Protein AF-A2EPZ1-F1 (afdb_monomer)

Structure (mmCIF, N/CA/C/O backbone):
data_AF-A2EPZ1-F1
#
_entry.id   AF-A2EPZ1-F1
#
loop_
_atom_site.group_PDB
_atom_site.id
_atom_site.type_symbol
_atom_site.label_atom_id
_atom_site.label_alt_id
_atom_site.label_comp_id
_atom_site.label_asym_id
_atom_site.label_entity_id
_atom_site.label_seq_id
_atom_site.pdbx_PDB_ins_code
_atom_site.Cartn_x
_atom_site.Cartn_y
_atom_site.Cartn_z
_atom_site.occupancy
_atom_site.B_iso_or_equiv
_atom_site.auth_seq_id
_atom_site.auth_comp_id
_atom_site.auth_asym_id
_atom_site.auth_atom_id
_atom_site.pdbx_PDB_model_num
ATOM 1 N N . MET A 1 1 ? -5.582 8.652 -42.845 1.00 44.72 1 MET A N 1
ATOM 2 C CA . MET A 1 1 ? -4.695 9.777 -43.201 1.00 44.72 1 MET A CA 1
ATOM 3 C C . MET A 1 1 ? -3.342 9.174 -43.521 1.00 44.72 1 MET A C 1
ATOM 5 O O . MET A 1 1 ? -2.798 8.492 -42.664 1.00 44.72 1 MET A O 1
ATOM 9 N N . ALA A 1 2 ? -2.877 9.288 -44.763 1.00 45.97 2 ALA A N 1
ATOM 10 C CA . ALA A 1 2 ? -1.546 8.825 -45.143 1.00 45.97 2 ALA A CA 1
ATOM 11 C C . ALA A 1 2 ? -0.551 9.932 -44.771 1.00 45.97 2 ALA A C 1
ATOM 13 O O . ALA A 1 2 ? -0.704 11.060 -45.228 1.00 45.97 2 ALA A O 1
ATOM 14 N N . VAL A 1 3 ? 0.397 9.630 -43.886 1.00 55.34 3 VAL A N 1
ATOM 15 C CA . VAL A 1 3 ? 1.470 10.554 -43.500 1.00 55.34 3 VAL A CA 1
ATOM 16 C C . VAL A 1 3 ? 2.493 10.538 -44.635 1.00 55.34 3 VAL A C 1
ATOM 18 O O . VAL A 1 3 ? 3.136 9.515 -44.862 1.00 55.34 3 VAL A O 1
ATOM 21 N N . GLU A 1 4 ? 2.610 11.634 -45.389 1.00 54.78 4 GLU A N 1
ATOM 22 C CA . GLU A 1 4 ? 3.688 11.808 -46.368 1.00 54.78 4 GLU A CA 1
ATOM 23 C C . GLU A 1 4 ? 5.030 11.854 -45.629 1.00 54.78 4 GLU A C 1
ATOM 25 O O . GLU A 1 4 ? 5.328 12.788 -44.885 1.00 54.78 4 GLU A O 1
ATOM 30 N N . THR A 1 5 ? 5.855 10.828 -45.825 1.00 56.34 5 THR A N 1
ATOM 31 C CA . THR A 1 5 ? 7.208 10.734 -45.273 1.00 56.34 5 THR A CA 1
ATOM 32 C C . THR A 1 5 ? 8.139 11.710 -45.994 1.00 56.34 5 THR A C 1
ATOM 34 O O . THR A 1 5 ? 8.893 11.327 -46.889 1.00 56.34 5 THR A O 1
ATOM 37 N N . THR A 1 6 ? 8.102 12.990 -45.624 1.00 58.12 6 THR A N 1
ATOM 38 C CA . THR A 1 6 ? 9.198 13.912 -45.944 1.00 58.12 6 THR A CA 1
ATOM 39 C C . THR A 1 6 ? 10.408 13.519 -45.094 1.00 58.12 6 THR A C 1
ATOM 41 O O . THR A 1 6 ? 10.365 13.487 -43.866 1.00 58.12 6 THR A O 1
ATOM 44 N N . ASN A 1 7 ? 11.455 13.092 -45.797 1.00 71.56 7 ASN A N 1
ATOM 45 C CA . ASN A 1 7 ? 12.438 12.108 -45.352 1.00 71.56 7 ASN A CA 1
ATOM 46 C C . ASN A 1 7 ? 13.337 12.633 -44.216 1.00 71.56 7 ASN A C 1
ATOM 48 O O . ASN A 1 7 ? 14.275 13.398 -44.451 1.00 71.56 7 ASN A O 1
ATOM 52 N N . CYS A 1 8 ? 13.060 12.232 -42.976 1.00 83.94 8 CYS A N 1
ATOM 53 C CA . CYS A 1 8 ? 14.030 12.365 -41.895 1.00 83.94 8 CYS A CA 1
ATOM 54 C C . CYS A 1 8 ? 15.253 11.479 -42.190 1.00 83.94 8 CYS A C 1
ATOM 56 O O . CYS A 1 8 ? 15.125 10.401 -42.759 1.00 83.94 8 CYS A O 1
ATOM 58 N N . MET A 1 9 ? 16.453 11.945 -41.829 1.00 89.38 9 MET A N 1
ATOM 59 C CA . MET A 1 9 ? 17.719 11.291 -42.201 1.00 89.38 9 MET A CA 1
ATOM 60 C C . MET A 1 9 ? 17.918 9.909 -41.549 1.00 89.38 9 MET A C 1
ATOM 62 O O . MET A 1 9 ? 18.708 9.109 -42.044 1.00 89.38 9 MET A O 1
ATOM 66 N N . TYR A 1 10 ? 17.221 9.633 -40.444 1.00 86.56 10 TYR A N 1
ATOM 67 C CA . TYR A 1 10 ? 17.454 8.467 -39.592 1.00 86.56 10 TYR A CA 1
ATOM 68 C C . TYR A 1 10 ? 16.319 7.445 -39.682 1.00 86.56 10 TYR A C 1
ATOM 70 O O . TYR A 1 10 ? 15.150 7.793 -39.857 1.00 86.56 10 TYR A O 1
ATOM 78 N N . ASN A 1 11 ? 16.657 6.165 -39.532 1.00 86.75 11 ASN A N 1
ATOM 79 C CA . ASN A 1 11 ? 15.677 5.082 -39.589 1.00 86.75 11 ASN A CA 1
ATOM 80 C C . ASN A 1 11 ? 14.624 5.216 -38.480 1.00 86.75 11 ASN A C 1
ATOM 82 O O . ASN A 1 11 ? 14.917 5.662 -37.374 1.00 86.75 11 ASN A O 1
ATOM 86 N N . ASN A 1 12 ? 13.403 4.766 -38.774 1.00 88.69 12 ASN A N 1
ATOM 87 C CA . ASN A 1 12 ? 12.272 4.762 -37.842 1.00 88.69 12 ASN A CA 1
ATOM 88 C C . ASN A 1 12 ? 11.889 6.149 -37.300 1.00 88.69 12 ASN A C 1
ATOM 90 O O . ASN A 1 12 ? 11.413 6.264 -36.171 1.00 88.69 12 ASN A O 1
ATOM 94 N N . THR A 1 13 ? 12.063 7.193 -38.111 1.00 91.44 13 THR A N 1
ATOM 95 C CA . THR A 1 13 ? 11.627 8.559 -37.800 1.00 91.44 13 THR A CA 1
ATOM 96 C C . THR A 1 13 ? 10.630 9.076 -38.836 1.00 91.44 13 THR A C 1
ATOM 98 O O . THR A 1 13 ? 10.586 8.595 -39.968 1.00 91.44 13 THR A O 1
ATOM 101 N N . TYR A 1 14 ? 9.820 10.060 -38.451 1.00 92.06 14 TYR A N 1
ATOM 102 C CA . TYR A 1 14 ? 8.952 10.827 -39.345 1.00 92.06 14 TYR A CA 1
ATOM 103 C C . TYR A 1 14 ? 8.931 12.304 -38.930 1.00 92.06 14 TYR A C 1
ATOM 105 O O . TYR A 1 14 ? 9.319 12.635 -37.808 1.00 92.06 14 TYR A O 1
ATOM 113 N N . ARG A 1 15 ? 8.511 13.198 -39.834 1.00 92.12 15 ARG A N 1
ATOM 114 C CA . ARG A 1 15 ? 8.316 14.622 -39.520 1.00 92.12 15 ARG A CA 1
ATOM 115 C C . ARG A 1 15 ? 6.951 14.852 -38.880 1.00 92.12 15 ARG A C 1
ATOM 117 O O . ARG A 1 15 ? 5.942 14.449 -39.454 1.00 92.12 15 ARG A O 1
ATOM 124 N N . ASP A 1 16 ? 6.929 15.496 -37.716 1.00 92.81 16 ASP A N 1
ATOM 125 C CA . ASP A 1 16 ? 5.696 15.943 -37.066 1.00 92.81 16 ASP A CA 1
ATOM 126 C C . ASP A 1 16 ? 5.124 17.221 -37.722 1.00 92.81 16 ASP A C 1
ATOM 128 O O . ASP A 1 16 ? 5.709 17.792 -38.647 1.00 92.81 16 ASP A O 1
ATOM 132 N N . GLU A 1 17 ? 3.975 17.693 -37.230 1.00 93.94 17 GLU A N 1
ATOM 133 C CA . GLU A 1 17 ? 3.311 18.921 -37.707 1.00 93.94 17 GLU A CA 1
ATOM 134 C C . GLU A 1 17 ? 4.173 20.186 -37.534 1.00 93.94 17 GLU A C 1
ATOM 136 O O . GLU A 1 17 ? 3.993 21.169 -38.250 1.00 93.94 17 GLU A O 1
ATOM 141 N N . ASN A 1 18 ? 5.144 20.149 -36.617 1.00 94.38 18 ASN A N 1
ATOM 142 C CA . ASN A 1 18 ? 6.084 21.234 -36.346 1.00 94.38 18 ASN A CA 1
ATOM 143 C C . ASN A 1 18 ? 7.374 21.117 -37.165 1.00 94.38 18 ASN A C 1
ATOM 145 O O . ASN A 1 18 ? 8.316 21.879 -36.936 1.00 94.38 18 ASN A O 1
ATOM 149 N N . ASN A 1 19 ? 7.425 20.193 -38.130 1.00 90.25 19 ASN A N 1
ATOM 150 C CA . ASN A 1 19 ? 8.573 19.962 -38.997 1.00 90.25 19 ASN A CA 1
ATOM 151 C C . ASN A 1 19 ? 9.804 19.368 -38.272 1.00 90.25 19 ASN A C 1
ATOM 153 O O . ASN A 1 19 ? 10.913 19.411 -38.816 1.00 90.25 19 ASN A O 1
ATOM 157 N N . ASN A 1 20 ? 9.622 18.803 -37.073 1.00 92.25 20 ASN A N 1
ATOM 158 C CA . ASN A 1 20 ? 10.653 18.116 -36.296 1.00 92.25 20 ASN A CA 1
ATOM 159 C C . ASN A 1 20 ? 10.679 16.624 -36.632 1.00 92.25 20 ASN A C 1
ATOM 161 O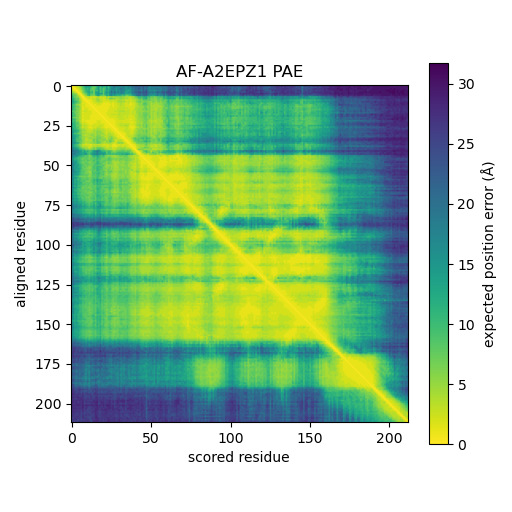 O . ASN A 1 20 ? 9.636 16.000 -36.808 1.00 92.25 20 ASN A O 1
ATOM 165 N N . CYS A 1 21 ? 11.870 16.023 -36.668 1.00 90.81 21 CYS A N 1
ATOM 166 C CA . CYS A 1 21 ? 11.984 14.569 -36.748 1.00 90.81 21 CYS A CA 1
ATOM 167 C C . CYS A 1 21 ? 11.696 13.951 -35.378 1.00 90.81 21 CYS A C 1
ATOM 169 O O . CYS A 1 21 ? 12.335 14.305 -34.388 1.00 90.81 21 CYS A O 1
ATOM 171 N N . VAL A 1 22 ? 10.746 13.023 -35.336 1.00 92.25 22 VAL A N 1
ATOM 172 C CA . VAL A 1 22 ? 10.337 12.272 -34.144 1.00 92.25 22 VAL A CA 1
ATOM 173 C C . VAL A 1 22 ? 10.309 10.776 -34.465 1.00 92.25 22 VAL A C 1
ATOM 175 O O . VAL A 1 22 ? 10.178 10.390 -35.629 1.00 92.25 22 VAL A O 1
ATOM 178 N N . CYS A 1 23 ? 10.479 9.913 -33.462 1.00 90.94 23 CYS A N 1
ATOM 179 C CA . CYS A 1 23 ? 10.427 8.468 -33.684 1.00 90.94 23 CYS A CA 1
ATOM 180 C C . CYS A 1 23 ? 9.024 8.036 -34.131 1.00 90.94 23 CYS A C 1
ATOM 182 O O . CYS A 1 23 ? 8.024 8.571 -33.650 1.00 90.94 23 CYS A O 1
ATOM 184 N N . LEU A 1 24 ? 8.945 7.048 -35.029 1.00 90.19 24 LEU A N 1
ATOM 185 C CA . LEU A 1 24 ? 7.683 6.401 -35.395 1.00 90.19 24 LEU A CA 1
ATOM 186 C C . LEU A 1 24 ? 6.966 5.874 -34.137 1.00 90.19 24 LEU A C 1
ATOM 188 O O . LEU A 1 24 ? 7.634 5.459 -33.186 1.00 90.19 24 LEU A O 1
ATOM 192 N N . PRO A 1 25 ? 5.621 5.831 -34.115 1.00 85.44 25 PRO A N 1
ATOM 193 C CA . PRO A 1 25 ? 4.882 5.272 -32.985 1.00 85.44 25 PRO A CA 1
ATOM 194 C C . PRO A 1 25 ? 5.382 3.867 -32.604 1.00 85.44 25 PRO A C 1
ATOM 196 O O . PRO A 1 25 ? 5.452 2.979 -33.452 1.00 85.44 25 PRO A O 1
ATOM 199 N N . GLY A 1 26 ? 5.739 3.674 -31.329 1.00 78.38 26 GLY A N 1
ATOM 200 C CA . GLY A 1 26 ? 6.310 2.419 -30.811 1.00 78.38 26 GLY A CA 1
ATOM 201 C C . GLY A 1 26 ? 7.843 2.322 -30.853 1.00 78.38 26 GLY A C 1
ATOM 202 O O . GLY A 1 26 ? 8.396 1.317 -30.399 1.00 78.38 26 GLY A O 1
ATOM 203 N N . TYR A 1 27 ? 8.521 3.353 -31.361 1.00 86.81 27 TYR A N 1
ATOM 204 C CA . TYR A 1 27 ? 9.967 3.529 -31.259 1.00 86.81 27 TYR A CA 1
ATOM 205 C C . TYR A 1 27 ? 10.308 4.620 -30.241 1.00 86.81 27 TYR A C 1
ATOM 207 O O . TYR A 1 27 ? 9.566 5.587 -30.070 1.00 86.81 27 TYR A O 1
ATOM 215 N N . PHE A 1 28 ? 11.456 4.468 -29.591 1.00 86.81 28 PHE A N 1
ATOM 216 C CA . PHE A 1 28 ? 11.962 5.372 -28.563 1.00 86.81 28 PHE A CA 1
ATOM 217 C C . PHE A 1 28 ? 13.324 5.913 -28.989 1.00 86.81 28 PHE A C 1
ATOM 219 O O . PHE A 1 28 ? 14.101 5.192 -29.613 1.00 86.81 28 PHE A O 1
ATOM 226 N N . ASN A 1 29 ? 13.611 7.174 -28.672 1.00 87.75 29 ASN A N 1
ATOM 227 C CA . ASN A 1 29 ? 14.934 7.756 -28.862 1.00 87.75 29 ASN A CA 1
ATOM 228 C C . ASN A 1 29 ? 15.787 7.552 -27.606 1.00 87.75 29 ASN A C 1
ATOM 230 O O . ASN A 1 29 ? 15.296 7.636 -26.481 1.00 87.75 29 ASN A O 1
ATOM 234 N N . ASP 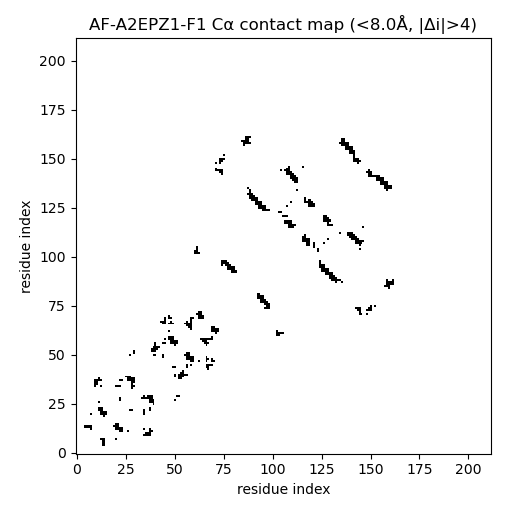A 1 30 ? 17.080 7.320 -27.799 1.00 81.19 30 ASP A N 1
ATOM 235 C CA . ASP A 1 30 ? 18.050 7.328 -26.707 1.00 81.19 30 ASP A CA 1
ATOM 236 C C . ASP A 1 30 ? 18.308 8.790 -26.281 1.00 81.19 30 ASP A C 1
ATOM 238 O O . ASP A 1 30 ? 18.683 9.601 -27.135 1.00 81.19 30 ASP A O 1
ATOM 242 N N . PRO A 1 31 ? 18.117 9.169 -25.001 1.00 79.44 31 PRO A N 1
ATOM 243 C CA . PRO A 1 31 ? 18.377 10.530 -24.533 1.00 79.44 31 PRO A CA 1
ATOM 244 C C . PRO A 1 31 ? 19.806 11.012 -24.809 1.00 79.44 31 PRO A C 1
ATOM 246 O O . PRO A 1 31 ? 20.006 12.206 -25.024 1.00 79.44 31 PRO A O 1
ATOM 249 N N . GLU A 1 32 ? 20.790 10.108 -24.820 1.00 83.38 32 GLU A N 1
ATOM 250 C CA . GLU A 1 32 ? 22.198 10.453 -25.039 1.00 83.38 32 GLU A CA 1
ATOM 251 C C . GLU A 1 32 ? 22.532 10.626 -26.525 1.00 83.38 32 GLU A C 1
ATOM 253 O O . GLU A 1 32 ? 23.358 11.467 -26.884 1.00 83.38 32 GLU A O 1
ATOM 258 N N . LYS A 1 33 ? 21.877 9.860 -27.408 1.00 81.25 33 LYS A N 1
ATOM 259 C CA . LYS A 1 33 ? 22.125 9.901 -28.864 1.00 81.25 33 LYS A CA 1
ATOM 260 C C . LYS A 1 33 ? 21.138 10.783 -29.631 1.00 81.25 33 LYS A C 1
ATOM 262 O O . LYS A 1 33 ? 21.362 11.083 -30.806 1.00 81.25 33 LYS A O 1
ATOM 267 N N . GLY A 1 34 ? 20.054 11.205 -28.986 1.00 83.75 34 GLY A N 1
ATOM 268 C CA . GLY A 1 34 ? 18.992 11.999 -29.588 1.00 83.75 34 GLY A CA 1
ATOM 269 C C . GLY A 1 34 ? 18.180 11.219 -30.629 1.00 83.75 34 GLY A C 1
ATOM 270 O O . GLY A 1 34 ? 18.083 9.996 -30.595 1.00 83.75 34 GLY A O 1
ATOM 271 N N . ILE A 1 35 ? 17.584 11.939 -31.582 1.00 83.75 35 ILE A N 1
ATOM 272 C CA . ILE A 1 35 ? 16.706 11.377 -32.628 1.00 83.75 35 ILE A CA 1
ATOM 273 C C . ILE A 1 35 ? 17.425 10.459 -33.635 1.00 83.75 35 ILE A C 1
ATOM 275 O O . ILE A 1 35 ? 16.796 9.828 -34.481 1.00 83.75 35 ILE A O 1
ATOM 279 N N . ASN A 1 36 ? 18.752 10.384 -33.556 1.00 82.88 36 ASN A N 1
ATOM 280 C CA . ASN A 1 36 ? 19.580 9.684 -34.532 1.00 82.88 36 ASN A CA 1
ATOM 281 C C . ASN A 1 36 ? 19.457 8.152 -34.436 1.00 82.88 36 ASN A C 1
ATOM 283 O O . ASN A 1 36 ? 19.881 7.451 -35.353 1.00 82.88 36 ASN A O 1
ATOM 287 N N . ASP A 1 37 ? 18.892 7.639 -33.339 1.00 82.69 37 ASP A N 1
ATOM 288 C CA . ASP A 1 37 ? 18.812 6.208 -33.032 1.00 82.69 37 ASP A CA 1
ATOM 289 C C . ASP A 1 37 ? 17.446 5.866 -32.406 1.00 82.69 37 ASP A C 1
ATOM 291 O O . ASP A 1 37 ? 17.312 5.710 -31.192 1.00 82.69 37 ASP A O 1
ATOM 295 N N . CYS A 1 38 ? 16.399 5.812 -33.239 1.00 87.62 38 CYS A N 1
ATOM 296 C CA . CYS A 1 38 ? 15.068 5.362 -32.825 1.00 87.62 38 CYS A CA 1
ATOM 297 C C . CYS A 1 38 ? 15.003 3.831 -32.813 1.00 87.62 38 CYS A C 1
ATOM 299 O O . CYS A 1 38 ? 15.087 3.176 -33.859 1.00 87.62 38 CYS A O 1
ATOM 301 N N . TYR A 1 39 ? 14.795 3.256 -31.632 1.00 86.88 39 TYR A N 1
ATOM 302 C CA . TYR A 1 39 ? 14.838 1.816 -31.406 1.00 86.88 39 TYR A CA 1
ATOM 303 C C . TYR A 1 39 ? 13.524 1.267 -30.862 1.00 86.88 39 TYR A C 1
ATOM 305 O O . TYR A 1 39 ? 12.676 1.983 -30.337 1.00 86.88 39 TYR A O 1
ATOM 313 N N . THR A 1 40 ? 13.372 -0.049 -30.970 1.00 85.88 40 THR A N 1
ATOM 314 C CA . THR A 1 40 ? 12.280 -0.796 -30.353 1.00 85.88 40 THR A CA 1
ATOM 315 C C . THR A 1 40 ? 12.832 -2.074 -29.725 1.00 85.88 40 THR A C 1
ATOM 317 O O . THR A 1 40 ? 13.896 -2.566 -30.116 1.00 85.88 40 THR A O 1
ATOM 320 N N . CYS A 1 41 ? 12.131 -2.622 -28.738 1.00 82.50 41 CYS A N 1
ATOM 321 C CA . CYS A 1 41 ? 12.490 -3.908 -28.154 1.00 82.50 41 CYS A CA 1
ATOM 322 C C . CYS A 1 41 ? 11.869 -5.018 -29.001 1.00 82.50 41 CYS A C 1
ATOM 324 O O . CYS A 1 41 ? 10.671 -5.281 -28.929 1.00 82.50 41 CYS A O 1
ATOM 326 N N . LYS A 1 42 ? 12.710 -5.636 -29.837 1.00 68.62 42 LYS A N 1
ATOM 327 C CA . LYS A 1 42 ? 12.323 -6.564 -30.910 1.00 68.62 42 LYS A CA 1
ATOM 328 C C . LYS A 1 42 ? 11.486 -7.762 -30.437 1.00 68.62 42 LYS A C 1
ATOM 330 O O . LYS A 1 42 ? 10.592 -8.181 -31.162 1.00 68.62 42 LYS A O 1
ATOM 335 N N . ASP A 1 43 ? 11.740 -8.252 -29.224 1.00 77.12 43 ASP A N 1
ATOM 336 C CA . ASP A 1 43 ? 11.059 -9.422 -28.648 1.00 77.12 43 ASP A CA 1
ATOM 337 C C . ASP A 1 43 ? 9.849 -9.054 -27.768 1.00 77.12 43 ASP A C 1
ATOM 339 O O . ASP A 1 43 ? 9.216 -9.926 -27.177 1.00 77.12 43 ASP A O 1
ATOM 343 N N . GLY A 1 44 ? 9.507 -7.761 -27.694 1.00 83.44 44 GLY A N 1
ATOM 344 C CA . GLY A 1 44 ? 8.550 -7.231 -26.728 1.00 83.44 44 GLY A CA 1
ATOM 345 C C . GLY A 1 44 ? 9.132 -7.210 -25.311 1.00 83.44 44 GLY A C 1
ATOM 346 O O . GLY A 1 44 ? 9.898 -8.082 -24.909 1.00 83.44 44 GLY A O 1
ATOM 347 N N . CYS A 1 45 ? 8.804 -6.177 -24.542 1.00 91.00 45 CYS A N 1
ATOM 348 C CA . CYS A 1 45 ? 9.038 -6.188 -23.100 1.00 91.00 45 CYS A CA 1
ATOM 349 C C . CYS A 1 45 ? 7.790 -6.709 -22.384 1.00 91.00 45 CYS A C 1
ATOM 351 O O . CYS A 1 45 ? 6.689 -6.676 -22.943 1.00 91.00 45 CYS A O 1
ATOM 353 N N . HIS A 1 46 ? 7.933 -7.121 -21.122 1.00 94.56 46 HIS A N 1
ATOM 354 C CA . HIS A 1 46 ? 6.772 -7.330 -20.260 1.00 94.56 46 HIS A CA 1
ATOM 355 C C . HIS A 1 46 ? 5.871 -6.083 -20.276 1.00 94.56 46 HIS A C 1
ATOM 357 O O . HIS A 1 46 ? 6.366 -4.959 -20.340 1.00 94.56 46 HIS A O 1
ATOM 363 N N . SER A 1 47 ? 4.555 -6.244 -20.119 1.00 92.44 47 SER A N 1
ATOM 364 C CA . SER A 1 47 ? 3.603 -5.113 -20.093 1.00 92.44 47 SER A CA 1
ATOM 365 C C . SER A 1 47 ? 3.862 -4.097 -18.969 1.00 92.44 47 SER A C 1
ATOM 367 O O . SER A 1 47 ? 3.360 -2.979 -19.007 1.00 92.44 47 SER A O 1
ATOM 369 N N . MET A 1 48 ? 4.653 -4.494 -17.969 1.00 92.38 48 MET A N 1
ATOM 370 C CA . MET A 1 48 ? 5.090 -3.668 -16.837 1.00 92.38 48 MET A CA 1
ATOM 371 C C . MET A 1 48 ? 6.591 -3.338 -16.894 1.00 92.38 48 MET A C 1
ATOM 373 O O . MET A 1 48 ? 7.195 -3.015 -15.875 1.00 92.38 48 MET A O 1
ATOM 377 N N . ALA A 1 49 ? 7.218 -3.477 -18.058 1.00 93.75 49 ALA A N 1
ATOM 378 C CA . ALA A 1 49 ? 8.604 -3.110 -18.301 1.00 93.75 49 ALA A CA 1
ATOM 379 C C . ALA A 1 49 ? 8.698 -1.963 -19.309 1.00 93.75 49 ALA A C 1
ATOM 381 O O . ALA A 1 49 ? 7.789 -1.706 -20.094 1.00 93.75 49 ALA A O 1
ATOM 382 N N . LEU A 1 50 ? 9.831 -1.278 -19.265 1.00 90.50 50 LEU A N 1
ATOM 383 C CA . LEU A 1 50 ? 10.215 -0.193 -20.145 1.00 90.50 50 LEU A CA 1
ATOM 384 C C . LEU A 1 50 ? 11.373 -0.669 -21.023 1.00 90.50 50 LEU A C 1
ATOM 386 O O . LEU A 1 50 ? 12.319 -1.289 -20.536 1.00 90.50 50 LEU A O 1
ATOM 390 N N . CYS A 1 51 ? 11.299 -0.364 -22.314 1.00 89.06 51 CYS A N 1
ATOM 391 C CA . CYS A 1 51 ? 12.407 -0.565 -23.238 1.00 89.06 51 CYS A CA 1
ATOM 392 C C . CYS A 1 51 ? 13.379 0.608 -23.077 1.00 89.06 51 CYS A C 1
ATOM 394 O O . CYS A 1 51 ? 13.024 1.733 -23.417 1.00 89.06 51 CYS A O 1
ATOM 396 N N . VAL A 1 52 ? 14.568 0.363 -22.526 1.00 88.75 52 VAL A N 1
ATOM 397 C CA . VAL A 1 52 ? 15.559 1.429 -22.256 1.00 88.75 52 VAL A CA 1
ATOM 398 C C . VAL A 1 52 ? 16.668 1.498 -23.302 1.00 88.75 52 VAL A C 1
ATOM 400 O O . VAL A 1 52 ? 17.400 2.478 -23.361 1.00 88.75 52 VAL A O 1
ATOM 403 N N . HIS A 1 53 ? 16.827 0.437 -24.091 1.00 84.88 53 HIS A N 1
ATOM 404 C CA . HIS A 1 53 ? 17.796 0.326 -25.179 1.00 84.88 53 HIS A CA 1
ATOM 405 C C . HIS A 1 53 ? 17.325 -0.801 -26.117 1.00 84.88 53 HIS A C 1
ATOM 407 O O . HIS A 1 53 ? 16.558 -1.662 -25.669 1.00 84.88 53 HIS A O 1
ATOM 413 N N . PRO A 1 54 ? 17.760 -0.867 -27.392 1.00 84.69 54 PRO A N 1
ATOM 414 C CA . PRO A 1 54 ? 17.389 -1.969 -28.273 1.00 84.69 54 PRO A CA 1
ATOM 415 C C . PRO A 1 54 ? 17.665 -3.335 -27.631 1.00 84.69 54 PRO A C 1
ATOM 417 O O . PRO A 1 54 ? 18.806 -3.665 -27.306 1.00 84.69 54 PRO A O 1
ATOM 420 N N . GLY A 1 55 ? 16.595 -4.109 -27.430 1.00 84.06 55 GLY A N 1
ATOM 421 C CA . GLY A 1 55 ? 16.632 -5.438 -26.812 1.00 84.06 55 GLY A CA 1
ATOM 422 C C . GLY A 1 55 ? 16.791 -5.461 -25.285 1.00 84.06 55 GLY A C 1
ATOM 423 O O . GLY A 1 55 ? 16.818 -6.547 -24.713 1.00 84.06 55 GLY A O 1
ATOM 424 N N . ILE A 1 56 ? 16.874 -4.307 -24.613 1.00 89.56 56 ILE A N 1
ATOM 425 C CA . ILE A 1 56 ? 17.015 -4.218 -23.154 1.00 89.56 56 ILE A CA 1
ATOM 426 C C . ILE A 1 56 ? 15.715 -3.703 -22.543 1.00 89.56 56 ILE A C 1
ATOM 428 O O . ILE A 1 56 ? 15.347 -2.534 -22.685 1.00 89.56 56 ILE A O 1
ATOM 432 N N . CYS A 1 57 ? 15.055 -4.590 -21.807 1.00 92.25 57 CYS A N 1
ATOM 433 C CA . CYS A 1 57 ? 13.876 -4.282 -21.014 1.00 92.25 57 CYS A CA 1
ATOM 434 C C . CYS A 1 57 ? 14.270 -4.144 -19.541 1.00 92.25 57 CYS A C 1
ATOM 436 O O . CYS A 1 57 ? 14.991 -4.982 -19.004 1.00 92.25 57 CYS A O 1
ATOM 438 N N . ILE A 1 58 ? 13.766 -3.114 -18.870 1.00 93.25 58 ILE A N 1
ATOM 439 C CA . ILE A 1 58 ? 13.894 -2.938 -17.421 1.00 93.25 58 ILE A CA 1
ATOM 440 C C . ILE A 1 58 ? 12.491 -2.839 -16.841 1.00 93.25 58 ILE A C 1
ATOM 442 O O . ILE A 1 58 ? 11.640 -2.147 -17.391 1.00 93.25 58 ILE A O 1
ATOM 446 N N . CYS A 1 59 ? 12.220 -3.530 -15.737 1.00 93.38 59 CYS A N 1
ATOM 447 C CA . CYS A 1 59 ? 10.929 -3.405 -15.069 1.00 93.38 59 CYS A CA 1
ATOM 448 C C . CYS A 1 59 ? 10.644 -1.950 -14.686 1.00 93.38 59 CYS A C 1
ATOM 450 O O . CYS A 1 59 ? 11.541 -1.228 -14.249 1.00 93.38 59 CYS A O 1
ATOM 452 N N . ALA A 1 60 ? 9.394 -1.519 -14.851 1.00 91.69 60 ALA A N 1
ATOM 453 C CA . ALA A 1 60 ? 8.999 -0.172 -14.481 1.00 91.69 60 ALA A CA 1
ATOM 454 C C . ALA A 1 60 ? 9.262 0.081 -12.985 1.00 91.69 60 ALA A C 1
ATOM 456 O O . ALA A 1 60 ? 9.431 -0.837 -12.175 1.00 91.69 60 ALA A O 1
ATOM 457 N N . GLN A 1 61 ? 9.340 1.357 -12.624 1.00 89.44 61 GLN A N 1
ATOM 458 C CA . GLN A 1 61 ? 9.707 1.773 -11.278 1.00 89.44 61 GLN A CA 1
ATOM 459 C C . GLN A 1 61 ? 8.789 1.135 -10.222 1.00 89.44 61 GLN A C 1
ATOM 461 O O . GLN A 1 61 ? 7.568 1.186 -10.338 1.00 89.44 61 GLN A O 1
ATOM 466 N N . GLY A 1 62 ? 9.388 0.525 -9.193 1.00 86.75 62 GLY A N 1
ATOM 467 C CA . GLY A 1 62 ? 8.629 -0.190 -8.161 1.00 86.75 62 GLY A CA 1
ATOM 468 C C . GLY A 1 62 ? 8.286 -1.646 -8.505 1.00 86.75 62 GLY A C 1
ATOM 469 O O . GLY A 1 62 ? 7.511 -2.273 -7.790 1.00 86.75 62 GLY A O 1
ATOM 470 N N . LEU A 1 63 ? 8.876 -2.221 -9.552 1.00 91.31 63 LEU A N 1
ATOM 471 C CA . LEU A 1 63 ? 8.781 -3.649 -9.872 1.00 91.31 63 LEU A CA 1
ATOM 472 C C . LEU A 1 63 ? 10.173 -4.293 -9.848 1.00 91.31 63 LEU A C 1
ATOM 474 O O . LEU A 1 63 ? 11.195 -3.610 -9.919 1.00 91.31 63 LEU A O 1
ATOM 478 N N . ILE A 1 64 ? 10.216 -5.618 -9.727 1.00 92.56 64 ILE A N 1
ATOM 479 C CA . ILE A 1 64 ? 11.445 -6.415 -9.808 1.00 92.56 64 ILE A CA 1
ATOM 480 C C . ILE A 1 64 ? 11.320 -7.481 -10.896 1.00 92.56 64 ILE A C 1
ATOM 482 O O . ILE A 1 64 ? 10.212 -7.911 -11.215 1.00 92.56 64 ILE A O 1
ATOM 486 N N . GLY A 1 65 ? 12.460 -7.900 -11.448 1.00 93.81 65 GLY A N 1
ATOM 487 C CA . GLY A 1 65 ? 12.533 -8.926 -12.483 1.00 93.81 65 GLY A CA 1
ATOM 488 C C . GLY A 1 65 ? 13.609 -8.636 -13.529 1.00 93.81 65 GLY A C 1
ATOM 489 O O . GLY A 1 65 ? 14.511 -7.837 -13.284 1.00 93.81 65 GLY A O 1
ATOM 490 N N . ASP A 1 66 ? 13.511 -9.295 -14.681 1.00 93.81 66 ASP A N 1
ATOM 491 C CA . ASP A 1 66 ? 14.478 -9.237 -15.792 1.00 93.81 66 ASP A CA 1
ATOM 492 C C . ASP A 1 66 ? 13.982 -8.396 -16.986 1.00 93.81 66 ASP A C 1
ATOM 494 O O . ASP A 1 66 ? 14.578 -8.415 -18.059 1.00 93.81 66 ASP A O 1
ATOM 498 N N . GLY A 1 67 ? 12.863 -7.679 -16.826 1.00 93.38 67 GLY A N 1
ATOM 499 C CA . GLY A 1 67 ? 12.228 -6.895 -17.891 1.00 93.38 67 GLY A CA 1
ATOM 500 C C . GLY A 1 67 ? 11.354 -7.718 -18.843 1.00 93.38 67 GLY A C 1
ATOM 501 O O . GLY A 1 67 ? 10.476 -7.157 -19.500 1.00 93.38 67 GLY A O 1
ATOM 502 N N . GLN A 1 68 ? 11.531 -9.040 -18.871 1.00 93.50 68 GLN A N 1
ATOM 503 C CA . GLN A 1 68 ? 10.658 -9.987 -19.573 1.00 93.50 68 GLN A CA 1
ATOM 504 C C . GLN A 1 68 ? 9.577 -10.546 -18.647 1.00 93.50 68 GLN A C 1
ATOM 506 O O . GLN A 1 68 ? 8.455 -10.830 -19.062 1.00 93.50 68 GLN A O 1
ATOM 511 N N . LYS A 1 69 ? 9.886 -10.623 -17.356 1.00 94.56 69 LYS A N 1
ATOM 512 C CA . LYS A 1 69 ? 8.959 -10.858 -16.259 1.00 94.56 69 LYS A CA 1
ATOM 513 C C . LYS A 1 69 ? 9.162 -9.752 -15.249 1.00 94.56 69 LYS A C 1
ATOM 515 O O . LYS A 1 69 ? 10.275 -9.542 -14.780 1.00 94.56 69 LYS A O 1
ATOM 520 N N . CYS A 1 70 ? 8.081 -9.068 -14.903 1.00 94.50 70 CYS A N 1
ATOM 521 C CA . CYS A 1 70 ? 8.092 -8.040 -13.876 1.00 94.50 70 CYS A CA 1
ATOM 522 C C . CYS A 1 70 ? 6.963 -8.301 -12.897 1.00 94.50 70 CYS A C 1
ATOM 524 O O . CYS A 1 70 ? 5.862 -8.665 -13.304 1.00 94.50 70 CYS A O 1
ATOM 526 N N . TRP A 1 71 ? 7.231 -8.122 -11.611 1.00 93.75 71 TRP A N 1
ATOM 527 C CA . TRP A 1 71 ? 6.230 -8.288 -10.564 1.00 93.75 71 TRP A CA 1
ATOM 528 C C . TRP A 1 71 ? 6.521 -7.368 -9.385 1.00 93.75 71 TRP A C 1
ATOM 530 O O . TRP A 1 71 ? 7.644 -6.883 -9.203 1.00 93.75 71 TRP A O 1
ATOM 540 N N . PHE A 1 72 ? 5.493 -7.112 -8.580 1.00 91.69 72 PHE A N 1
ATOM 541 C CA . PHE A 1 72 ? 5.651 -6.359 -7.345 1.00 91.69 72 PHE A CA 1
ATOM 542 C C . PHE A 1 72 ? 6.387 -7.231 -6.324 1.00 91.69 72 PHE A C 1
ATOM 544 O O . PHE A 1 72 ? 6.005 -8.386 -6.114 1.00 91.69 72 PHE A O 1
ATOM 551 N N . PRO A 1 73 ? 7.460 -6.737 -5.686 1.00 91.25 73 PRO A N 1
ATOM 552 C CA . PRO A 1 73 ? 8.128 -7.510 -4.653 1.00 91.25 73 PRO A CA 1
ATOM 553 C C . PRO A 1 73 ? 7.207 -7.685 -3.450 1.00 91.25 73 PRO A C 1
ATOM 555 O O . PRO A 1 73 ? 6.405 -6.818 -3.133 1.00 91.25 73 PRO A O 1
ATOM 558 N N . LEU A 1 74 ? 7.365 -8.775 -2.710 1.00 91.38 74 LEU A N 1
ATOM 559 C CA . LEU A 1 74 ? 6.653 -8.915 -1.445 1.00 91.38 74 LEU A CA 1
ATOM 560 C C . LEU A 1 74 ? 7.251 -7.976 -0.383 1.00 91.38 74 LEU A C 1
ATOM 562 O O . LEU A 1 74 ? 8.483 -7.899 -0.268 1.00 91.38 74 LEU A O 1
ATOM 566 N N . PRO A 1 75 ? 6.424 -7.298 0.431 1.00 88.81 75 PRO A N 1
ATOM 567 C CA . PRO A 1 75 ? 6.904 -6.571 1.598 1.00 88.81 75 PRO A CA 1
ATOM 568 C C . PRO A 1 75 ? 7.562 -7.550 2.584 1.00 88.81 75 PRO A C 1
ATOM 570 O O . PRO A 1 75 ? 6.905 -8.460 3.084 1.00 88.81 75 PRO A O 1
ATOM 573 N N . LYS A 1 76 ? 8.868 -7.393 2.845 1.00 84.81 76 LYS A N 1
ATOM 574 C CA . LYS A 1 76 ? 9.638 -8.339 3.682 1.00 84.81 76 LYS A CA 1
ATOM 575 C C . LYS A 1 76 ? 9.757 -7.936 5.148 1.00 84.81 76 LYS A C 1
ATOM 577 O O . LYS A 1 76 ? 9.988 -8.791 5.988 1.00 84.81 76 LYS A O 1
ATOM 582 N N . GLN A 1 77 ? 9.734 -6.639 5.444 1.00 82.25 77 GLN A N 1
ATOM 583 C CA . GLN A 1 77 ? 9.959 -6.122 6.793 1.00 82.25 77 GLN A CA 1
ATOM 584 C C . GLN A 1 77 ? 9.111 -4.877 7.010 1.00 82.25 77 GLN A C 1
ATOM 586 O O . GLN A 1 77 ? 9.210 -3.901 6.263 1.00 82.25 77 GLN A O 1
ATOM 591 N N . TYR A 1 78 ? 8.288 -4.908 8.046 1.00 87.25 78 TYR A N 1
ATOM 592 C CA . TYR A 1 78 ? 7.428 -3.801 8.420 1.00 87.25 78 TYR A CA 1
ATOM 593 C C . TYR A 1 78 ? 7.216 -3.803 9.927 1.00 87.25 78 TYR A C 1
ATOM 595 O O . TYR A 1 78 ? 7.220 -4.843 10.585 1.00 87.25 78 TYR A O 1
ATOM 603 N N . VAL A 1 79 ? 7.068 -2.602 10.464 1.00 86.38 79 VAL A N 1
ATOM 604 C CA . VAL A 1 79 ? 6.800 -2.343 11.869 1.00 86.38 79 VAL A CA 1
ATOM 605 C C . VAL A 1 79 ? 5.493 -1.577 11.931 1.00 86.38 79 VAL A C 1
ATOM 607 O O . VAL A 1 79 ? 5.334 -0.532 11.299 1.00 86.38 79 VAL A O 1
ATOM 610 N N . PHE A 1 80 ? 4.551 -2.119 12.689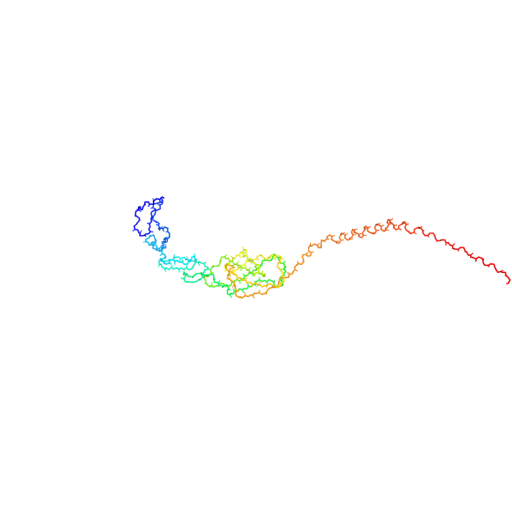 1.00 85.00 80 PHE A N 1
ATOM 611 C CA . PHE A 1 80 ? 3.333 -1.405 13.029 1.00 85.00 80 PHE A CA 1
ATOM 612 C C . PHE A 1 80 ? 3.656 -0.461 14.171 1.00 85.00 80 PHE A C 1
ATOM 614 O O . PHE A 1 80 ? 4.095 -0.906 15.230 1.00 85.00 80 PHE A O 1
ATOM 621 N N . ASP A 1 81 ? 3.476 0.831 13.927 1.00 84.81 81 ASP A N 1
ATOM 622 C CA . ASP A 1 81 ? 3.564 1.844 14.964 1.00 84.81 81 ASP A CA 1
ATOM 623 C C . ASP A 1 81 ? 2.145 2.095 15.455 1.00 84.81 81 ASP A C 1
ATOM 625 O O . ASP A 1 81 ? 1.369 2.847 14.859 1.00 84.81 81 ASP A O 1
ATOM 629 N N . ILE A 1 82 ? 1.776 1.321 16.468 1.00 80.81 82 ILE A N 1
ATOM 630 C CA . ILE A 1 82 ? 0.443 1.311 17.042 1.00 80.81 82 ILE A CA 1
ATOM 631 C C . ILE A 1 82 ? 0.587 1.627 18.524 1.00 80.81 82 ILE A C 1
ATOM 633 O O . ILE A 1 82 ? 1.280 0.882 19.221 1.00 80.81 82 ILE A O 1
ATOM 637 N N . PRO A 1 83 ? -0.062 2.689 19.025 1.00 74.81 83 PRO A N 1
ATOM 638 C CA . PRO A 1 83 ? -0.145 2.901 20.458 1.00 74.81 83 PRO A CA 1
ATOM 639 C C . PRO A 1 83 ? -0.954 1.752 21.073 1.00 74.81 83 PRO A C 1
ATOM 641 O O . PRO A 1 83 ? -2.126 1.561 20.752 1.00 74.81 83 PRO A O 1
ATOM 644 N N . GLU A 1 84 ? -0.312 0.952 21.924 1.00 74.06 84 GLU A N 1
ATOM 645 C CA . GLU A 1 84 ? -0.996 -0.026 22.770 1.00 74.06 84 GLU A CA 1
ATOM 646 C C . GLU A 1 84 ? -1.328 0.630 24.124 1.00 74.06 84 GLU A C 1
ATOM 648 O O . GLU A 1 84 ? -0.429 1.214 24.735 1.00 74.06 84 GLU A O 1
ATOM 653 N N . PRO A 1 85 ? -2.575 0.532 24.630 1.00 65.62 85 PRO A N 1
ATOM 654 C CA . PRO A 1 85 ? -3.751 -0.113 24.034 1.00 65.62 85 PRO A CA 1
ATOM 655 C C . PRO A 1 85 ? -4.432 0.740 22.946 1.00 65.62 85 PRO A C 1
ATOM 657 O O . PRO A 1 85 ? -4.537 1.959 23.061 1.00 65.62 85 PRO A O 1
ATOM 660 N N . LEU A 1 86 ? -4.951 0.075 21.908 1.00 71.69 86 LEU A N 1
ATOM 661 C CA . LEU A 1 86 ? -5.766 0.706 20.870 1.00 71.69 86 LEU A CA 1
ATOM 662 C C . LEU A 1 86 ? -7.159 1.023 21.419 1.00 71.69 86 LEU A C 1
ATOM 664 O O . LEU A 1 86 ? -8.032 0.152 21.457 1.00 71.69 86 LEU A O 1
ATOM 668 N N . GLU A 1 87 ? -7.385 2.283 21.773 1.00 61.81 87 GLU A N 1
ATOM 669 C CA . GLU A 1 87 ? -8.729 2.849 21.722 1.00 61.81 87 GLU A CA 1
ATOM 670 C C . GLU A 1 87 ? -9.245 2.792 20.256 1.00 61.81 87 GLU A C 1
ATOM 672 O O . GLU A 1 87 ? -8.514 2.468 19.320 1.00 61.81 87 GLU A O 1
ATOM 677 N N . THR A 1 88 ? -10.541 2.951 20.021 1.00 63.75 88 THR A N 1
ATOM 678 C CA . THR A 1 88 ? -11.255 2.104 19.044 1.00 63.75 88 THR A CA 1
ATOM 679 C C . THR A 1 88 ? -11.809 2.883 17.872 1.00 63.75 88 THR A C 1
ATOM 681 O O . THR A 1 88 ? -12.614 3.782 18.080 1.00 63.75 88 THR A O 1
ATOM 684 N N . GLY A 1 89 ? -11.398 2.514 16.651 1.00 57.22 89 GLY A N 1
ATOM 685 C CA . GLY A 1 89 ? -11.980 2.981 15.390 1.00 57.22 89 GLY A CA 1
ATOM 686 C C . GLY A 1 89 ? -11.779 4.464 15.028 1.00 57.22 89 GLY A C 1
ATOM 687 O O . GLY A 1 89 ? -11.835 5.348 15.869 1.00 57.22 89 GLY A O 1
ATOM 688 N N . GLY A 1 90 ? -11.534 4.760 13.749 1.00 66.38 90 GLY A N 1
ATOM 689 C CA . GLY A 1 90 ? -11.179 6.117 13.303 1.00 66.38 90 GLY A CA 1
ATOM 690 C C . GLY A 1 90 ? -9.722 6.500 13.587 1.00 66.38 90 GLY A C 1
ATOM 691 O O . GLY A 1 90 ? -9.361 7.672 13.505 1.00 66.38 90 GLY A O 1
ATOM 692 N N . TYR A 1 91 ? -8.879 5.516 13.906 1.00 74.94 91 TYR A N 1
ATOM 693 C CA . TYR A 1 91 ? -7.458 5.724 14.161 1.00 74.94 91 TYR A CA 1
ATOM 694 C C . TYR A 1 91 ? -6.680 5.721 12.856 1.00 74.94 91 TYR A C 1
ATOM 696 O O . TYR A 1 91 ? -6.947 4.937 11.938 1.00 74.94 91 TYR A O 1
ATOM 704 N N . ASN A 1 92 ? -5.655 6.564 12.837 1.00 81.44 92 ASN A N 1
ATOM 705 C CA . ASN A 1 92 ? -4.613 6.510 11.833 1.00 81.44 92 ASN A CA 1
ATOM 706 C C . ASN A 1 92 ? -3.656 5.376 12.204 1.00 81.44 92 ASN A C 1
ATOM 708 O O . ASN A 1 92 ? -2.782 5.534 13.057 1.00 81.44 92 ASN A O 1
ATOM 712 N N . LEU A 1 93 ? -3.829 4.223 11.566 1.00 84.06 93 LEU A N 1
ATOM 713 C CA . LEU A 1 93 ? -2.863 3.138 11.637 1.00 84.06 93 LEU A CA 1
ATOM 714 C C . LEU A 1 93 ? -1.624 3.554 10.842 1.00 84.06 93 LEU A C 1
ATOM 716 O O . LEU A 1 93 ? -1.687 3.730 9.623 1.00 84.06 93 LEU A O 1
ATOM 720 N N . THR A 1 94 ? -0.497 3.695 11.538 1.00 88.31 94 THR A N 1
ATOM 721 C CA . THR A 1 94 ? 0.785 4.023 10.914 1.00 88.31 94 THR A CA 1
ATOM 722 C C . THR A 1 94 ? 1.596 2.747 10.732 1.00 88.31 94 THR A C 1
ATOM 724 O O . THR A 1 94 ? 1.956 2.065 11.692 1.00 88.31 94 THR A O 1
ATOM 727 N N . ILE A 1 95 ? 1.903 2.414 9.481 1.00 86.69 95 ILE A N 1
ATOM 728 C CA . ILE A 1 95 ? 2.752 1.274 9.137 1.00 86.69 95 ILE A CA 1
ATOM 729 C C . ILE A 1 95 ? 4.067 1.815 8.593 1.00 86.69 95 ILE A C 1
ATOM 731 O O . ILE A 1 95 ? 4.106 2.467 7.549 1.00 86.69 95 ILE A O 1
ATOM 735 N N . LYS A 1 96 ? 5.163 1.519 9.290 1.00 87.62 96 LYS A N 1
ATOM 736 C CA . LYS A 1 96 ? 6.519 1.804 8.822 1.00 87.62 96 LYS A CA 1
ATOM 737 C C . LYS A 1 96 ? 7.017 0.591 8.051 1.00 87.62 96 LYS A C 1
ATOM 739 O O . LYS A 1 96 ? 7.199 -0.482 8.623 1.00 87.62 96 LYS A O 1
ATOM 744 N N . VAL A 1 97 ? 7.234 0.742 6.751 1.00 85.38 97 VAL A N 1
ATOM 745 C CA . VAL A 1 97 ? 7.695 -0.339 5.877 1.00 85.38 97 VAL A CA 1
ATOM 746 C C . VAL A 1 97 ? 9.152 -0.102 5.513 1.00 85.38 97 VAL A C 1
ATOM 748 O O . VAL A 1 97 ? 9.559 1.001 5.145 1.00 85.38 97 VAL A O 1
ATOM 751 N N . ARG A 1 98 ? 9.966 -1.154 5.619 1.00 82.06 98 ARG A N 1
ATOM 752 C CA . ARG A 1 98 ? 11.351 -1.116 5.162 1.00 82.06 98 ARG A CA 1
ATOM 753 C C . ARG A 1 98 ? 11.430 -1.712 3.765 1.00 82.06 98 ARG A C 1
ATOM 755 O O . ARG A 1 98 ? 11.278 -2.918 3.579 1.00 82.06 98 ARG A O 1
ATOM 762 N N . HIS A 1 99 ? 11.700 -0.856 2.790 1.00 77.56 99 HIS A N 1
ATOM 763 C CA . HIS A 1 99 ? 11.827 -1.261 1.395 1.00 77.56 99 HIS A CA 1
ATOM 764 C C . HIS A 1 99 ? 13.264 -1.683 1.058 1.00 77.56 99 HIS A C 1
ATOM 766 O O . HIS A 1 99 ? 14.220 -1.212 1.690 1.00 77.56 99 HIS A O 1
ATOM 772 N N . PRO A 1 100 ? 13.449 -2.553 0.050 1.00 74.25 100 PRO A N 1
ATOM 773 C CA . PRO A 1 100 ? 14.751 -2.746 -0.576 1.00 74.25 100 PRO A CA 1
ATOM 774 C C . PRO A 1 100 ? 15.314 -1.408 -1.078 1.00 74.25 100 PRO A C 1
ATOM 776 O O . PRO A 1 100 ? 14.558 -0.523 -1.486 1.00 74.25 100 PRO A O 1
ATOM 779 N N . LYS A 1 101 ? 16.646 -1.257 -1.082 1.00 73.25 101 LYS A N 1
ATOM 780 C CA . LYS A 1 101 ? 17.292 -0.088 -1.704 1.00 73.25 101 LYS A CA 1
ATOM 781 C C . LYS A 1 101 ? 16.824 0.030 -3.164 1.00 73.25 101 LYS A C 1
ATOM 783 O O . LYS A 1 101 ? 16.733 -0.983 -3.851 1.00 73.25 101 LYS A O 1
ATOM 788 N N . ASN A 1 102 ? 16.558 1.257 -3.616 1.00 74.62 102 ASN A N 1
ATOM 789 C CA . ASN A 1 102 ? 16.117 1.600 -4.980 1.00 74.62 102 ASN A CA 1
ATOM 790 C C . ASN A 1 102 ? 14.696 1.152 -5.354 1.00 74.62 102 ASN A C 1
ATOM 792 O O . ASN A 1 102 ? 14.354 1.110 -6.534 1.00 74.62 102 ASN A O 1
ATOM 796 N N . HIS A 1 103 ? 13.854 0.839 -4.371 1.00 79.88 103 HIS A N 1
ATOM 797 C CA . HIS A 1 103 ? 12.457 0.519 -4.616 1.00 79.88 103 HIS A CA 1
ATOM 798 C C . HIS A 1 103 ? 11.557 1.699 -4.242 1.00 79.88 103 HIS A C 1
ATOM 800 O O . HIS A 1 103 ? 11.505 2.089 -3.077 1.00 79.88 103 HIS A O 1
ATOM 806 N N . ILE A 1 104 ? 10.860 2.266 -5.230 1.00 82.12 104 ILE A N 1
ATOM 807 C CA . ILE A 1 104 ? 9.865 3.319 -5.004 1.00 82.12 104 ILE A CA 1
ATOM 808 C C . ILE A 1 104 ? 8.487 2.676 -5.033 1.00 82.12 104 ILE A C 1
ATOM 810 O O . ILE A 1 104 ? 8.098 2.073 -6.029 1.00 82.12 104 ILE A O 1
ATOM 814 N N . VAL A 1 105 ? 7.769 2.806 -3.926 1.00 84.06 105 VAL A N 1
ATOM 815 C CA . VAL A 1 105 ? 6.394 2.337 -3.783 1.00 84.06 105 VAL A CA 1
ATOM 816 C C . VAL A 1 105 ? 5.478 3.547 -3.878 1.00 84.06 105 VAL A C 1
ATOM 818 O O . VAL A 1 105 ? 5.744 4.575 -3.265 1.00 84.06 105 VAL A O 1
ATOM 821 N N . TYR A 1 106 ? 4.405 3.434 -4.653 1.00 85.06 106 TYR A N 1
ATOM 822 C CA . TYR A 1 106 ? 3.423 4.515 -4.792 1.00 85.06 106 TYR A CA 1
ATOM 823 C C . TYR A 1 106 ? 2.197 4.306 -3.915 1.00 85.06 106 TYR A C 1
ATOM 825 O O . TYR A 1 106 ? 1.523 5.265 -3.551 1.00 85.06 106 TYR A O 1
ATOM 833 N N . LYS A 1 107 ? 1.886 3.045 -3.609 1.00 91.62 107 LYS A N 1
ATOM 834 C CA . LYS A 1 107 ? 0.687 2.653 -2.879 1.00 91.62 107 LYS A CA 1
ATOM 835 C C . LYS A 1 107 ? 0.970 1.451 -2.002 1.00 91.62 107 LYS A C 1
ATOM 837 O O . LYS A 1 107 ? 1.707 0.547 -2.396 1.00 91.62 107 LYS A O 1
ATOM 842 N N . LEU A 1 108 ? 0.343 1.438 -0.833 1.00 94.50 108 LEU A N 1
ATOM 843 C CA . LEU A 1 108 ? 0.336 0.291 0.055 1.00 94.50 108 LEU A CA 1
ATOM 844 C C . LEU A 1 108 ? -1.106 -0.098 0.364 1.00 94.50 108 LEU A C 1
ATOM 846 O O . LEU A 1 108 ? -1.974 0.752 0.560 1.00 94.50 108 LEU A O 1
ATOM 850 N N . TYR A 1 109 ? -1.339 -1.397 0.437 1.00 96.44 109 TYR A N 1
ATOM 851 C CA . TYR A 1 109 ? -2.601 -1.983 0.839 1.00 96.44 109 TYR A CA 1
ATOM 852 C C . TYR A 1 109 ? -2.401 -2.765 2.125 1.00 96.44 109 TYR A C 1
ATOM 854 O O . TYR A 1 109 ? -1.372 -3.413 2.315 1.00 96.44 109 TYR A O 1
ATOM 862 N N . CYS A 1 110 ? -3.388 -2.695 3.003 1.00 96.25 110 CYS A N 1
ATOM 863 C CA . CYS A 1 110 ? -3.412 -3.389 4.277 1.00 96.25 110 CYS A CA 1
ATOM 864 C C . CYS A 1 110 ? -4.689 -4.223 4.328 1.00 96.25 110 CYS A C 1
ATOM 866 O O . CYS A 1 110 ? -5.771 -3.680 4.121 1.00 96.25 110 CYS A O 1
ATOM 868 N N . GLN A 1 111 ? -4.579 -5.526 4.566 1.00 97.25 111 GLN A N 1
ATOM 869 C CA . GLN A 1 111 ? -5.736 -6.382 4.790 1.00 97.25 111 GLN A CA 1
ATOM 870 C C . GLN A 1 111 ? -5.881 -6.633 6.284 1.00 97.25 111 GLN A C 1
ATOM 872 O O . GLN A 1 111 ? -4.943 -7.111 6.917 1.00 97.25 111 GLN A O 1
ATOM 877 N N . ILE A 1 112 ? -7.052 -6.319 6.839 1.00 95.62 112 ILE A N 1
ATOM 878 C CA . ILE A 1 112 ? -7.372 -6.476 8.260 1.00 95.62 112 ILE A CA 1
ATOM 879 C C . ILE A 1 112 ? -8.665 -7.275 8.362 1.00 95.62 112 ILE A C 1
ATOM 881 O O . ILE A 1 112 ? -9.707 -6.834 7.888 1.00 95.62 112 ILE A O 1
ATOM 885 N N . GLY A 1 113 ? -8.601 -8.476 8.939 1.00 93.50 113 GLY A N 1
ATOM 886 C CA . GLY A 1 113 ? -9.802 -9.302 9.132 1.00 93.50 113 GLY A CA 1
ATOM 887 C C . GLY A 1 113 ? -10.504 -9.745 7.841 1.00 93.50 113 GLY A C 1
ATOM 888 O O . GLY A 1 113 ? -11.647 -10.183 7.891 1.00 93.50 113 GLY A O 1
ATOM 889 N N . GLY A 1 114 ? -9.833 -9.626 6.689 1.00 95.25 114 GLY A N 1
ATOM 890 C CA . GLY A 1 114 ? -10.383 -9.914 5.360 1.00 95.25 114 GLY A CA 1
ATOM 891 C C . GLY A 1 114 ? -10.748 -8.668 4.546 1.00 95.25 114 GLY A C 1
ATOM 892 O O . GLY A 1 114 ? -10.777 -8.748 3.320 1.00 95.25 114 GLY A O 1
ATOM 893 N N . GLU A 1 115 ? -10.934 -7.514 5.187 1.00 96.56 115 GLU A N 1
ATOM 894 C CA . GLU A 1 115 ? -11.185 -6.240 4.505 1.00 96.56 115 GLU A CA 1
ATOM 895 C C . GLU A 1 115 ? -9.877 -5.609 4.017 1.00 96.56 115 GLU A C 1
ATOM 897 O O . GLU A 1 115 ? -8.862 -5.676 4.709 1.00 96.56 115 GLU A O 1
ATOM 902 N N . ILE A 1 116 ? -9.891 -5.002 2.825 1.00 97.50 116 ILE A N 1
ATOM 903 C CA . ILE A 1 116 ? -8.711 -4.385 2.202 1.00 97.50 116 ILE A CA 1
ATOM 904 C C . ILE A 1 116 ? -8.816 -2.863 2.283 1.00 97.50 116 ILE A C 1
ATOM 906 O O . ILE A 1 116 ? -9.739 -2.262 1.736 1.00 97.50 116 ILE A O 1
ATOM 910 N N . PHE A 1 117 ? -7.803 -2.246 2.881 1.00 95.75 117 PHE A N 1
ATOM 911 C CA . PHE A 1 117 ? -7.644 -0.806 3.018 1.00 95.75 117 PHE A CA 1
ATOM 912 C C . PHE A 1 117 ? -6.519 -0.309 2.115 1.00 95.75 117 PHE A C 1
ATOM 914 O O . PHE A 1 117 ? -5.430 -0.881 2.081 1.00 95.75 117 PHE A O 1
ATOM 921 N N . GLU A 1 118 ? -6.774 0.775 1.389 1.00 96.56 118 GLU A N 1
ATOM 922 C CA . GLU A 1 118 ? -5.751 1.525 0.659 1.00 96.56 118 GLU A CA 1
ATOM 923 C C . GLU A 1 118 ? -5.147 2.590 1.578 1.00 96.56 118 GLU A C 1
ATOM 925 O O . GLU A 1 118 ? -5.857 3.211 2.372 1.00 96.56 118 GLU A O 1
ATOM 930 N N . SER A 1 119 ? -3.829 2.784 1.501 1.00 95.69 119 SER A N 1
ATOM 931 C CA . SER A 1 119 ? -3.147 3.825 2.267 1.00 95.69 119 SER A CA 1
ATOM 932 C C . SER A 1 119 ? -3.696 5.201 1.888 1.00 95.69 119 SER A C 1
ATOM 934 O O . SER A 1 119 ? -3.668 5.566 0.714 1.00 95.69 119 SER A O 1
ATOM 936 N N . HIS A 1 120 ? -4.142 5.978 2.875 1.00 92.12 120 HIS A N 1
ATOM 937 C CA . HIS A 1 120 ? -4.600 7.355 2.686 1.00 92.12 120 HIS A CA 1
ATOM 938 C C . HIS A 1 120 ? -3.455 8.267 2.234 1.00 92.12 120 HIS A C 1
ATOM 940 O O . HIS A 1 120 ? -3.623 9.114 1.360 1.00 92.12 120 HIS A O 1
ATOM 946 N N . SER A 1 121 ? -2.271 8.060 2.809 1.00 86.75 121 SER A N 1
ATOM 947 C CA . SER A 1 121 ? -1.036 8.689 2.361 1.00 86.75 121 SER A CA 1
ATOM 948 C C . SER A 1 121 ? 0.134 7.726 2.506 1.00 86.75 121 SER A C 1
ATOM 950 O O . SER A 1 121 ? 0.141 6.825 3.352 1.00 86.75 121 SER A O 1
ATOM 952 N N . PHE A 1 122 ? 1.122 7.904 1.637 1.00 83.94 122 PHE A N 1
ATOM 953 C CA . PHE A 1 122 ? 2.313 7.077 1.589 1.00 83.94 122 PHE A CA 1
ATOM 954 C C . PHE A 1 122 ? 3.526 7.969 1.329 1.00 83.94 122 PHE A C 1
ATOM 956 O O . PHE A 1 122 ? 3.620 8.622 0.293 1.00 83.94 122 PHE A O 1
ATOM 963 N N . ASN A 1 123 ? 4.443 8.011 2.291 1.00 85.62 123 ASN A N 1
ATOM 964 C CA . ASN A 1 123 ? 5.812 8.461 2.075 1.00 85.62 123 ASN A CA 1
ATOM 965 C C . ASN A 1 123 ? 6.689 7.221 1.840 1.00 85.62 123 ASN A C 1
ATOM 967 O O . ASN A 1 123 ? 6.306 6.121 2.225 1.00 85.62 123 ASN A O 1
ATOM 971 N N . VAL A 1 124 ? 7.885 7.406 1.277 1.00 81.56 124 VAL A N 1
ATOM 972 C CA . VAL A 1 124 ? 8.858 6.376 0.872 1.00 81.56 124 VAL A CA 1
ATOM 973 C C . VAL A 1 124 ? 8.991 5.212 1.861 1.00 81.56 124 VAL A C 1
ATOM 975 O O . VAL A 1 124 ? 9.270 4.104 1.426 1.00 81.56 124 VAL A O 1
ATOM 978 N N . THR A 1 125 ? 8.814 5.434 3.168 1.00 86.06 125 THR A N 1
ATOM 979 C CA . THR A 1 125 ? 8.907 4.395 4.210 1.00 86.06 125 THR A CA 1
ATOM 980 C C . THR A 1 125 ? 7.701 4.307 5.147 1.00 86.06 125 THR A C 1
ATOM 982 O O . THR A 1 125 ? 7.685 3.451 6.033 1.00 86.06 125 THR A O 1
ATOM 985 N N . VAL A 1 126 ? 6.702 5.184 5.016 1.00 90.19 126 VAL A N 1
ATOM 986 C CA . VAL A 1 126 ? 5.606 5.297 5.991 1.00 90.19 126 VAL A CA 1
ATOM 987 C C . VAL A 1 126 ? 4.272 5.377 5.276 1.00 90.19 126 VAL A C 1
ATOM 989 O O . VAL A 1 126 ? 4.039 6.286 4.485 1.00 90.19 126 VAL A O 1
ATOM 992 N N . ALA A 1 127 ? 3.388 4.445 5.603 1.00 92.62 127 ALA A N 1
ATOM 993 C CA . ALA A 1 127 ? 2.024 4.388 5.113 1.00 92.62 127 ALA A CA 1
ATOM 994 C C . ALA A 1 127 ? 1.038 4.709 6.238 1.00 92.62 127 ALA A C 1
ATOM 996 O O . ALA A 1 127 ? 1.178 4.198 7.352 1.00 92.62 127 ALA A O 1
ATOM 997 N N . TYR A 1 128 ? 0.018 5.498 5.921 1.00 92.75 128 TYR A N 1
ATOM 998 C CA . TYR A 1 128 ? -1.069 5.836 6.833 1.00 92.75 128 TYR A CA 1
ATOM 999 C C . TYR A 1 128 ? -2.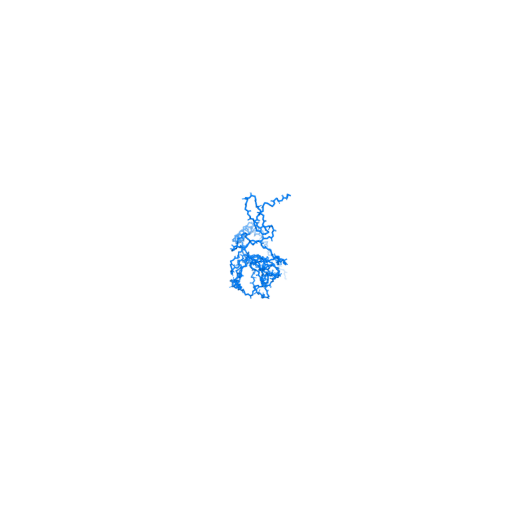372 5.219 6.338 1.00 92.75 128 TYR A C 1
ATOM 1001 O O . TYR A 1 128 ? -2.729 5.372 5.170 1.00 92.75 128 TYR A O 1
ATOM 1009 N N . PHE A 1 129 ? -3.100 4.551 7.227 1.00 93.31 129 PHE A N 1
ATOM 1010 C CA . PHE A 1 129 ? -4.400 3.947 6.941 1.00 93.31 129 PHE A CA 1
ATOM 1011 C C . PHE A 1 129 ? -5.443 4.475 7.917 1.00 93.31 129 PHE A C 1
ATOM 1013 O O . PHE A 1 129 ? -5.159 4.622 9.103 1.00 93.31 129 PHE A O 1
ATOM 1020 N N . ILE A 1 130 ? -6.657 4.715 7.426 1.00 91.19 130 ILE A N 1
ATOM 1021 C CA . ILE A 1 130 ? -7.805 5.083 8.258 1.00 91.19 130 ILE A CA 1
ATOM 1022 C C . ILE A 1 130 ? -8.638 3.821 8.455 1.00 91.19 130 ILE A C 1
ATOM 1024 O O . ILE A 1 130 ? -9.199 3.298 7.492 1.00 91.19 130 ILE A O 1
ATOM 1028 N N . ILE A 1 131 ? -8.687 3.315 9.688 1.00 90.50 131 ILE A N 1
ATOM 1029 C CA . ILE A 1 131 ? -9.381 2.058 10.000 1.00 90.50 131 ILE A CA 1
ATOM 1030 C C . ILE A 1 131 ? -10.793 2.360 10.525 1.00 90.50 131 ILE A C 1
ATOM 1032 O O . ILE A 1 131 ? -10.931 3.150 11.466 1.00 90.50 131 ILE A O 1
ATOM 1036 N N . PRO A 1 132 ? -11.854 1.759 9.953 1.00 89.25 132 PRO A N 1
ATOM 1037 C CA . PRO A 1 132 ? -13.227 2.026 10.365 1.00 89.25 132 PRO A CA 1
ATOM 1038 C C . PRO A 1 132 ? -13.513 1.502 11.778 1.00 89.25 132 PRO A C 1
ATOM 1040 O O . PRO A 1 132 ? -12.914 0.533 12.243 1.00 89.25 132 PRO A O 1
ATOM 1043 N N . MET A 1 133 ? -14.489 2.120 12.452 1.00 86.38 133 MET A N 1
ATOM 1044 C CA . MET A 1 133 ? -14.936 1.716 13.798 1.00 86.38 133 MET A CA 1
ATOM 1045 C C . MET A 1 133 ? -15.637 0.352 13.843 1.00 86.38 133 MET A C 1
ATOM 1047 O O . MET A 1 133 ? -15.857 -0.188 14.923 1.00 86.38 133 MET A O 1
ATOM 1051 N N . SER A 1 134 ? -15.980 -0.223 12.689 1.00 88.56 134 SER A N 1
ATOM 1052 C CA . SER A 1 134 ? -16.563 -1.564 12.589 1.00 88.56 134 SER A CA 1
A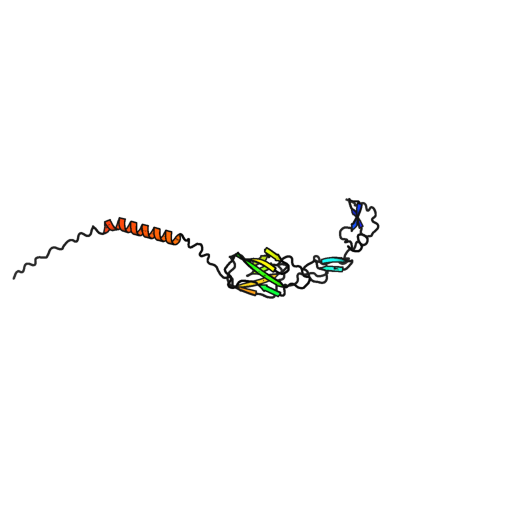TOM 1053 C C . SER A 1 134 ? -15.572 -2.682 12.928 1.00 88.56 134 SER A C 1
ATOM 1055 O O . SER A 1 134 ? -16.008 -3.792 13.224 1.00 88.56 134 SER A O 1
ATOM 1057 N N . ILE A 1 135 ? -14.262 -2.412 12.912 1.00 90.62 135 ILE A N 1
ATOM 1058 C CA . ILE A 1 135 ? -13.226 -3.409 13.194 1.00 90.62 135 ILE A CA 1
ATOM 1059 C C . ILE A 1 135 ? -12.920 -3.452 14.695 1.00 90.62 135 ILE A C 1
ATOM 1061 O O . ILE A 1 135 ? -12.460 -2.476 15.283 1.00 90.62 135 ILE A O 1
ATOM 1065 N N . TYR A 1 136 ? -13.135 -4.616 15.310 1.00 90.88 136 TYR A N 1
ATOM 1066 C CA . TYR A 1 136 ? -12.856 -4.880 16.724 1.00 90.88 136 TYR A CA 1
ATOM 1067 C C . TYR A 1 136 ? -12.360 -6.318 16.944 1.00 90.88 136 TYR A C 1
ATOM 1069 O O . TYR A 1 136 ? -12.513 -7.191 16.089 1.00 90.88 136 TYR A O 1
ATOM 1077 N N . GLY A 1 137 ? -11.773 -6.582 18.109 1.00 91.81 137 GLY A N 1
ATOM 1078 C CA . GLY A 1 137 ? -11.219 -7.877 18.495 1.00 91.81 137 GLY A CA 1
ATOM 1079 C C . GLY A 1 137 ? -9.835 -8.156 17.907 1.00 91.81 137 GLY A C 1
ATOM 1080 O O . GLY A 1 137 ? -9.133 -7.260 17.442 1.00 91.81 137 GLY A O 1
ATOM 1081 N N . TYR A 1 138 ? -9.422 -9.424 17.950 1.00 93.88 138 TYR A N 1
ATOM 1082 C CA . TYR A 1 138 ? -8.161 -9.857 17.355 1.00 93.88 138 TYR A CA 1
ATOM 1083 C C . TYR A 1 138 ? -8.273 -9.942 15.838 1.00 93.88 138 TYR A C 1
ATOM 1085 O O . TYR A 1 138 ? -9.025 -10.767 15.324 1.00 93.88 138 TYR A O 1
ATOM 1093 N N . GLN A 1 139 ? -7.450 -9.166 15.145 1.00 94.56 139 GLN A N 1
ATOM 1094 C CA . GLN A 1 139 ? -7.397 -9.131 13.694 1.00 94.56 139 GLN A CA 1
ATOM 1095 C C . GLN A 1 139 ? -6.022 -9.534 13.190 1.00 94.56 139 GLN A C 1
ATOM 1097 O O . GLN A 1 139 ? -4.996 -9.193 13.783 1.00 94.56 139 GLN A O 1
ATOM 1102 N N . ASN A 1 140 ? -6.023 -10.256 12.077 1.00 95.88 140 ASN A N 1
ATOM 1103 C C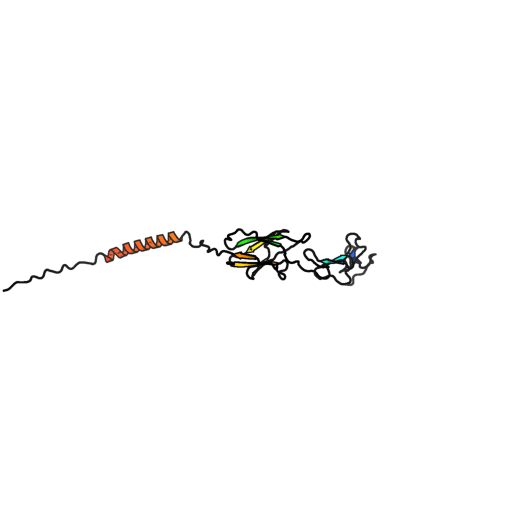A . ASN A 1 140 ? -4.822 -10.561 11.321 1.00 95.88 140 ASN A CA 1
ATOM 1104 C C . ASN A 1 140 ? -4.589 -9.446 10.310 1.00 95.88 140 ASN A C 1
ATOM 1106 O O . ASN A 1 140 ? -5.518 -9.075 9.591 1.00 95.88 140 ASN A O 1
ATOM 1110 N N . ILE A 1 141 ? -3.358 -8.945 10.279 1.00 94.62 141 ILE A N 1
ATOM 1111 C CA . ILE A 1 141 ? -2.922 -7.877 9.395 1.00 94.62 141 ILE A CA 1
ATOM 1112 C C . ILE A 1 141 ? -1.830 -8.382 8.461 1.00 94.62 141 ILE A C 1
ATOM 1114 O O . ILE A 1 141 ? -0.796 -8.889 8.912 1.00 94.62 141 ILE A O 1
ATOM 1118 N N . THR A 1 142 ? -2.059 -8.195 7.166 1.00 96.12 142 THR A N 1
ATOM 1119 C CA . THR A 1 142 ? -1.100 -8.430 6.080 1.00 96.12 142 THR A CA 1
ATOM 1120 C C . THR A 1 142 ? -1.021 -7.191 5.194 1.00 96.12 142 THR A C 1
ATOM 1122 O O . THR A 1 142 ? -1.928 -6.357 5.183 1.00 96.12 142 THR A O 1
ATOM 1125 N N . ILE A 1 143 ? 0.081 -7.034 4.461 1.00 95.81 143 ILE A N 1
ATOM 1126 C CA . ILE A 1 143 ? 0.292 -5.880 3.581 1.00 95.81 143 ILE A CA 1
ATOM 1127 C C . ILE A 1 143 ? 0.620 -6.312 2.154 1.00 95.81 143 ILE A C 1
ATOM 1129 O O . ILE A 1 143 ? 1.181 -7.381 1.931 1.00 95.81 143 ILE A O 1
ATOM 1133 N N . SER A 1 144 ? 0.280 -5.477 1.177 1.00 95.12 144 SER A N 1
ATOM 1134 C CA . SER A 1 144 ? 0.502 -5.735 -0.248 1.00 95.12 144 SER A CA 1
ATOM 1135 C C . SER A 1 144 ? 0.810 -4.435 -0.992 1.00 95.12 144 SER A C 1
ATOM 1137 O O . SER A 1 144 ? 0.328 -3.372 -0.606 1.00 95.12 144 SER A O 1
ATOM 1139 N N . TYR A 1 145 ? 1.589 -4.507 -2.074 1.00 93.44 145 TYR A N 1
ATOM 1140 C CA . TYR A 1 145 ? 1.774 -3.377 -2.996 1.00 93.44 145 TYR A CA 1
ATOM 1141 C C . TYR A 1 145 ? 0.793 -3.401 -4.180 1.00 93.44 145 TYR A C 1
ATOM 1143 O O . TYR A 1 145 ? 0.678 -2.400 -4.881 1.00 93.44 145 TYR A O 1
ATOM 1151 N N . ASP A 1 146 ? 0.070 -4.505 -4.404 1.00 93.69 146 ASP A N 1
ATOM 1152 C CA . ASP A 1 146 ? -0.723 -4.735 -5.624 1.00 93.69 146 ASP A CA 1
ATOM 1153 C C . ASP A 1 146 ? -2.116 -5.355 -5.396 1.00 93.69 146 ASP A C 1
ATOM 1155 O O . ASP A 1 146 ? -2.809 -5.667 -6.361 1.00 93.69 146 ASP A O 1
ATOM 1159 N N . LYS A 1 147 ? -2.544 -5.517 -4.135 1.00 96.00 147 LYS A N 1
ATOM 1160 C CA . LYS A 1 147 ? -3.800 -6.172 -3.701 1.00 96.00 147 LYS A CA 1
ATOM 1161 C C . LYS A 1 147 ? -3.896 -7.673 -4.015 1.00 96.00 147 LYS A C 1
ATOM 1163 O O . LYS A 1 147 ? -4.889 -8.292 -3.638 1.00 96.00 147 LYS A O 1
ATOM 1168 N N . MET A 1 148 ? -2.905 -8.263 -4.680 1.00 94.81 148 MET A N 1
ATOM 1169 C CA . MET A 1 148 ? -2.921 -9.669 -5.097 1.00 94.81 148 MET A CA 1
ATOM 1170 C C . MET A 1 148 ? -1.915 -10.492 -4.297 1.00 94.81 148 MET A C 1
ATOM 1172 O O . MET A 1 148 ? -2.233 -11.577 -3.813 1.00 94.81 148 MET A O 1
ATOM 1176 N N . ASN A 1 149 ? -0.712 -9.951 -4.129 1.00 94.69 149 ASN A N 1
ATOM 1177 C CA . ASN A 1 149 ? 0.410 -10.591 -3.471 1.00 94.69 149 ASN A CA 1
ATOM 1178 C C . ASN A 1 149 ? 0.586 -9.992 -2.073 1.00 94.69 149 ASN A C 1
ATOM 1180 O O . ASN A 1 149 ? 0.962 -8.826 -1.920 1.00 94.69 149 ASN A O 1
ATOM 1184 N N . TRP A 1 150 ? 0.288 -10.793 -1.053 1.00 95.19 150 TRP A N 1
ATOM 1185 C CA . TRP A 1 150 ? 0.310 -10.384 0.351 1.00 95.19 150 TRP A CA 1
ATOM 1186 C C . TRP A 1 150 ? 1.597 -10.823 1.043 1.00 95.19 150 TRP A C 1
ATOM 1188 O O . TRP A 1 150 ? 2.175 -11.860 0.712 1.00 95.19 150 TRP A O 1
ATOM 1198 N N . SER A 1 151 ? 2.043 -10.033 2.018 1.00 94.81 151 SER A N 1
ATOM 1199 C CA . SER A 1 151 ? 3.166 -10.383 2.881 1.00 94.81 151 SER A CA 1
ATOM 1200 C C . SER A 1 151 ? 2.925 -11.747 3.541 1.00 94.81 151 SER A C 1
ATOM 1202 O O . SER A 1 151 ? 1.819 -11.999 4.023 1.00 94.81 151 SER A O 1
ATOM 1204 N N . PRO A 1 152 ? 3.943 -12.626 3.594 1.00 93.19 152 PRO A N 1
ATOM 1205 C CA . PRO A 1 152 ? 3.806 -13.929 4.245 1.00 93.19 152 PRO A CA 1
ATOM 1206 C C . PRO A 1 152 ? 3.670 -13.795 5.766 1.00 93.19 152 PRO A C 1
ATOM 1208 O O . PRO A 1 152 ? 3.066 -14.644 6.418 1.00 93.19 152 PRO A O 1
ATOM 1211 N N . ASP A 1 153 ? 4.223 -12.719 6.325 1.00 92.19 153 ASP A N 1
ATOM 1212 C CA . ASP A 1 153 ? 4.124 -12.424 7.740 1.00 92.19 153 ASP A CA 1
ATOM 1213 C C . ASP A 1 153 ? 2.697 -11.952 8.064 1.00 92.19 153 ASP A C 1
ATOM 1215 O O . ASP A 1 153 ? 2.114 -11.099 7.391 1.00 92.19 153 ASP A O 1
ATOM 1219 N N . VAL A 1 154 ? 2.113 -12.521 9.115 1.00 93.62 154 VAL A N 1
ATOM 1220 C CA . VAL A 1 154 ? 0.787 -12.136 9.607 1.00 93.62 154 VAL A CA 1
ATOM 1221 C C . VAL A 1 154 ? 0.964 -11.542 10.991 1.00 93.62 154 VAL A C 1
ATOM 1223 O O . VAL A 1 154 ? 1.405 -12.224 11.918 1.00 93.62 154 VAL A O 1
ATOM 1226 N N . LYS A 1 155 ? 0.611 -10.265 11.158 1.00 92.94 155 LYS A N 1
ATOM 1227 C CA . LYS A 1 155 ? 0.629 -9.627 12.476 1.00 92.94 155 LYS A CA 1
ATOM 1228 C C . LYS A 1 155 ? -0.758 -9.680 13.086 1.00 92.94 155 LYS A C 1
ATOM 1230 O O . LYS A 1 155 ? -1.721 -9.231 12.477 1.00 92.94 155 LYS A O 1
ATOM 1235 N N . ARG A 1 156 ? -0.856 -10.188 14.311 1.00 93.44 156 ARG A N 1
ATOM 1236 C CA . ARG A 1 156 ? -2.107 -10.189 15.068 1.00 93.44 156 ARG A CA 1
ATOM 1237 C C . ARG A 1 156 ? -2.164 -8.979 15.991 1.00 93.44 156 ARG A C 1
ATOM 1239 O O . ARG A 1 156 ? -1.231 -8.773 16.763 1.00 93.44 156 ARG A O 1
ATOM 1246 N N . ILE A 1 157 ? -3.234 -8.196 15.901 1.00 90.38 157 ILE A N 1
ATOM 1247 C CA . ILE A 1 157 ? -3.424 -6.962 16.676 1.00 90.38 157 ILE A CA 1
ATOM 1248 C C . ILE A 1 157 ? -4.824 -6.979 17.278 1.00 90.38 157 ILE A C 1
ATOM 1250 O O . ILE A 1 157 ? -5.765 -7.459 16.647 1.00 90.38 157 ILE A O 1
ATOM 1254 N N . TYR A 1 158 ? -4.953 -6.514 18.518 1.00 90.44 158 TYR A N 1
ATOM 1255 C CA . TYR A 1 158 ? -6.236 -6.424 19.202 1.00 90.44 158 TYR A CA 1
ATOM 1256 C C . TYR A 1 158 ? -6.786 -5.003 19.108 1.00 90.44 158 TYR A C 1
ATOM 1258 O O . TYR A 1 158 ? -6.184 -4.064 19.622 1.00 90.44 158 TYR A O 1
ATOM 1266 N N . PHE A 1 159 ? -7.941 -4.863 18.470 1.00 88.19 159 PHE A N 1
ATOM 1267 C CA . PHE A 1 159 ? -8.710 -3.628 18.426 1.00 88.19 159 PHE A CA 1
ATOM 1268 C C . PHE A 1 159 ? -9.746 -3.681 19.547 1.00 88.19 159 PHE A C 1
ATOM 1270 O O . PHE A 1 159 ? -10.606 -4.565 19.557 1.00 88.19 159 PHE A O 1
ATOM 1277 N N . GLN A 1 160 ? -9.678 -2.772 20.520 1.00 87.38 160 GLN A N 1
ATOM 1278 C CA . GLN A 1 160 ? -10.697 -2.734 21.565 1.00 87.38 160 GLN A CA 1
ATOM 1279 C C . GLN A 1 160 ? -12.057 -2.365 20.934 1.00 87.38 160 GLN A C 1
ATOM 1281 O O . GLN A 1 160 ? -12.135 -1.868 19.807 1.00 87.38 160 GLN A O 1
ATOM 1286 N N . LYS A 1 161 ? -13.158 -2.610 21.646 1.00 84.38 161 LYS A N 1
ATOM 1287 C CA . LYS A 1 161 ? -14.474 -2.071 21.283 1.00 84.38 161 LYS A CA 1
ATOM 1288 C C . LYS A 1 161 ? -14.758 -0.864 22.169 1.00 84.38 161 LYS A C 1
ATOM 1290 O O . LYS A 1 161 ? -14.904 -1.041 23.378 1.00 84.38 161 LYS A O 1
ATOM 1295 N N . THR A 1 162 ? -14.828 0.340 21.603 1.00 73.50 162 THR A N 1
ATOM 1296 C CA . THR A 1 162 ? -15.242 1.515 22.366 1.00 73.50 162 THR A CA 1
ATOM 1297 C C . THR A 1 162 ? -16.742 1.513 22.301 1.00 73.50 162 THR A C 1
ATOM 1299 O O . THR A 1 162 ? -17.358 1.728 21.260 1.00 73.50 162 THR A O 1
ATOM 1302 N N . TYR A 1 163 ? -17.344 1.240 23.447 1.00 72.06 163 TYR A N 1
ATOM 1303 C CA . TYR A 1 163 ? -18.691 1.703 23.678 1.00 72.06 163 TYR A CA 1
ATOM 1304 C C . TYR A 1 163 ? -18.579 3.216 23.716 1.00 72.06 163 TYR A C 1
ATOM 1306 O O . TYR A 1 163 ? -17.942 3.765 24.615 1.00 72.06 163 TYR A O 1
ATOM 1314 N N . SER A 1 164 ? -19.124 3.892 22.705 1.00 63.09 164 SER A N 1
ATOM 1315 C CA . SER A 1 164 ? -19.321 5.330 22.767 1.00 63.09 164 SER A CA 1
ATOM 1316 C C . SER A 1 164 ? -20.264 5.596 23.942 1.00 63.09 164 SER A C 1
ATOM 1318 O O . SER A 1 164 ? -21.481 5.679 23.785 1.00 63.09 164 SER A O 1
ATOM 1320 N N . HIS A 1 165 ? -19.714 5.712 25.150 1.00 58.12 165 HIS A N 1
ATOM 1321 C CA . HIS A 1 165 ? -20.457 6.134 26.333 1.00 58.12 165 HIS A CA 1
ATOM 1322 C C . HIS A 1 165 ? -20.981 7.573 26.180 1.00 58.12 165 HIS A C 1
ATOM 1324 O O . HIS A 1 165 ? -21.768 8.024 27.004 1.00 58.12 165 HIS A O 1
ATOM 1330 N N . GLN A 1 166 ? -20.641 8.255 25.080 1.00 55.03 166 GLN A N 1
ATOM 1331 C CA . GLN A 1 166 ? -21.127 9.578 24.690 1.00 55.03 166 GLN A CA 1
ATOM 1332 C C . GLN A 1 166 ? -22.642 9.698 24.449 1.00 55.03 166 GLN A C 1
ATOM 1334 O O . GLN A 1 166 ? -23.098 10.796 24.160 1.00 55.03 166 GLN A O 1
ATOM 1339 N N . PHE A 1 167 ? -23.437 8.636 24.610 1.00 54.84 167 PHE A N 1
ATOM 1340 C CA . PHE A 1 167 ? -24.901 8.748 24.591 1.00 54.84 167 PHE A CA 1
ATOM 1341 C C . PHE A 1 167 ? -25.600 8.399 25.904 1.00 54.84 167 PHE A C 1
ATOM 1343 O O . PHE A 1 167 ? -26.830 8.387 25.944 1.00 54.84 167 PHE A O 1
ATOM 1350 N N . ILE A 1 168 ? -24.869 8.225 27.012 1.00 57.69 168 ILE A N 1
ATOM 1351 C CA . ILE A 1 168 ? -25.481 8.563 28.303 1.00 57.69 168 ILE A CA 1
ATOM 1352 C C . ILE A 1 168 ? -25.358 10.076 28.405 1.00 57.69 168 ILE A C 1
ATOM 1354 O O . ILE A 1 168 ? -24.423 10.606 28.995 1.00 57.69 168 ILE A O 1
ATOM 1358 N N . ASN A 1 169 ? -26.277 10.739 27.701 1.00 60.47 169 ASN A N 1
ATOM 1359 C CA . ASN A 1 169 ? -26.505 12.173 27.707 1.00 60.47 169 ASN A CA 1
ATOM 1360 C C . ASN A 1 169 ? -26.167 12.728 29.094 1.00 60.47 169 ASN A C 1
ATOM 1362 O O . ASN A 1 169 ? -26.702 12.229 30.088 1.00 60.47 169 ASN A O 1
ATOM 1366 N N . GLU A 1 170 ? -25.375 13.794 29.186 1.00 68.38 170 GLU A N 1
ATOM 1367 C CA . GLU A 1 170 ? -25.263 14.560 30.439 1.00 68.38 170 GLU A CA 1
ATOM 1368 C C . GLU A 1 170 ? -26.649 15.007 30.955 1.00 68.38 170 GLU A C 1
ATOM 1370 O O . GLU A 1 170 ? -26.820 15.326 32.125 1.00 68.38 170 GLU A O 1
ATOM 1375 N N . SER A 1 171 ? -27.674 14.947 30.098 1.00 74.44 171 SER A N 1
ATOM 1376 C CA . SER A 1 171 ? -29.096 15.132 30.395 1.00 74.44 171 SER A CA 1
ATOM 1377 C C . SER A 1 171 ? -29.766 13.974 31.156 1.00 74.44 171 SER A C 1
ATOM 1379 O O . SER A 1 171 ? -30.839 14.173 31.713 1.00 74.44 171 SER A O 1
ATOM 1381 N N . THR A 1 172 ? -29.190 12.771 31.208 1.00 84.56 172 THR A N 1
ATOM 1382 C CA . THR A 1 172 ? -29.775 11.599 31.894 1.00 84.56 172 THR A CA 1
ATOM 1383 C C . THR A 1 172 ? -30.062 11.857 33.382 1.00 84.56 172 THR A C 1
ATOM 1385 O O . THR A 1 172 ? -31.187 11.579 33.807 1.00 84.56 172 THR A O 1
ATOM 1388 N N . PRO A 1 173 ? -29.142 12.445 34.181 1.00 88.69 173 PRO A N 1
ATOM 1389 C CA . PRO A 1 173 ? -29.460 12.839 35.555 1.00 88.69 173 PRO A CA 1
ATOM 1390 C C . PRO A 1 173 ? -30.566 13.900 35.627 1.00 88.69 173 PRO A C 1
ATOM 1392 O O . PRO A 1 173 ? -31.389 13.842 36.537 1.00 88.69 173 PRO A O 1
ATOM 1395 N N . PHE A 1 174 ? -30.649 14.820 34.659 1.00 89.88 174 PHE A N 1
ATOM 1396 C CA . PHE A 1 174 ? -31.715 15.827 34.620 1.00 89.88 174 PHE A CA 1
ATOM 1397 C C . PHE A 1 174 ? -33.084 15.201 34.345 1.00 89.88 174 PHE A C 1
ATOM 1399 O O . PHE A 1 174 ? -34.044 15.542 35.027 1.00 89.88 174 PHE A O 1
ATOM 1406 N N . VAL A 1 175 ? -33.180 14.255 33.404 1.00 91.94 175 VAL A N 1
ATOM 1407 C CA . VAL A 1 175 ? -34.429 13.529 33.109 1.00 91.94 175 VAL A CA 1
ATOM 1408 C C . VAL A 1 175 ? -34.872 12.697 34.315 1.00 91.94 175 VAL A C 1
ATOM 1410 O O . VAL A 1 175 ? -36.047 12.728 34.680 1.00 91.94 175 VAL A O 1
ATOM 1413 N N . PHE A 1 176 ? -33.937 12.011 34.983 1.00 93.31 176 PHE A N 1
ATOM 1414 C CA . PHE A 1 176 ? -34.231 11.274 36.216 1.00 93.31 176 PHE A CA 1
ATOM 1415 C C . PHE A 1 176 ? -34.695 12.196 37.348 1.00 93.31 176 PHE A C 1
ATOM 1417 O O . PHE A 1 176 ? -35.690 11.898 38.005 1.00 93.31 176 PHE A O 1
ATOM 1424 N N . ALA A 1 177 ? -34.027 13.334 37.553 1.00 95.69 177 ALA A N 1
ATOM 1425 C CA . ALA A 1 177 ? -34.430 14.318 38.554 1.00 95.69 177 ALA A CA 1
ATOM 1426 C C . ALA A 1 177 ? -35.837 14.873 38.274 1.00 95.69 177 ALA A C 1
ATOM 1428 O O . ALA A 1 177 ? -36.652 14.969 39.189 1.00 95.69 177 ALA A O 1
ATOM 1429 N N . LEU A 1 178 ? -36.155 15.170 37.010 1.00 95.88 178 LEU A N 1
ATOM 1430 C CA . LEU A 1 178 ? -37.481 15.637 36.594 1.00 95.88 178 LEU A CA 1
ATOM 1431 C C . LEU A 1 178 ? -38.566 14.586 36.866 1.00 95.88 178 LEU A C 1
ATOM 1433 O O . LEU A 1 178 ? -39.612 14.920 37.418 1.00 95.88 178 LEU A O 1
ATOM 1437 N N . LEU A 1 179 ? -38.302 13.313 36.554 1.00 96.69 179 LEU A N 1
ATOM 1438 C CA . LEU A 1 179 ? -39.215 12.207 36.861 1.00 96.69 179 LEU A CA 1
ATOM 1439 C C . LEU A 1 179 ? -39.461 12.063 38.368 1.00 96.69 179 LEU A C 1
ATOM 1441 O O . LEU A 1 179 ? -40.607 11.902 38.781 1.00 96.69 179 LEU A O 1
ATOM 1445 N N . VAL A 1 180 ? -38.418 12.177 39.196 1.00 97.12 180 VAL A N 1
ATOM 1446 C CA . VAL A 1 180 ? -38.551 12.131 40.662 1.00 97.12 180 VAL A CA 1
ATOM 1447 C C . VAL A 1 180 ? -39.407 13.292 41.176 1.00 97.12 180 VAL A C 1
ATOM 1449 O O . VAL A 1 180 ? -40.298 13.071 41.993 1.00 97.12 180 VAL A O 1
ATOM 1452 N N . VAL A 1 181 ? -39.206 14.513 40.668 1.00 97.31 181 VAL A N 1
ATOM 1453 C CA . VAL A 1 181 ? -40.020 15.682 41.047 1.00 97.31 181 VAL A CA 1
ATOM 1454 C C . VAL A 1 181 ? -41.491 15.489 40.664 1.00 97.31 181 VAL A C 1
ATOM 1456 O O .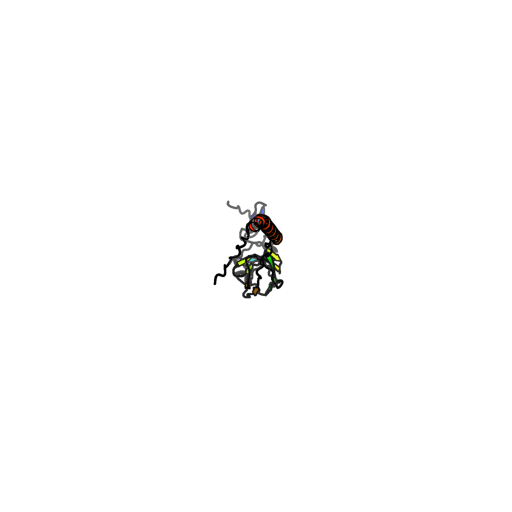 VAL A 1 181 ? -42.374 15.781 41.471 1.00 97.31 181 VAL A O 1
ATOM 1459 N N . VAL A 1 182 ? -41.774 14.949 39.474 1.00 97.25 182 VAL A N 1
ATOM 1460 C CA . VAL A 1 182 ? -43.147 14.657 39.024 1.00 97.25 182 VAL A CA 1
ATOM 1461 C C . VAL A 1 182 ? -43.800 13.569 39.883 1.00 97.25 182 VAL A C 1
ATOM 1463 O O . VAL A 1 182 ? -44.962 13.706 40.270 1.00 97.25 182 VAL A O 1
ATOM 1466 N N . LEU A 1 183 ? -43.066 12.512 40.243 1.00 96.31 183 LEU A N 1
ATOM 1467 C CA . LEU A 1 183 ? -43.566 11.450 41.124 1.00 96.31 183 LEU A CA 1
ATOM 1468 C C . LEU A 1 183 ? -43.865 11.968 42.536 1.00 96.31 183 LEU A C 1
ATOM 1470 O O . LEU A 1 183 ? -44.918 11.672 43.091 1.00 96.31 183 LEU A O 1
ATOM 1474 N N . ILE A 1 184 ? -42.990 12.800 43.104 1.00 95.94 184 ILE A N 1
ATOM 1475 C CA . ILE A 1 184 ? -43.245 13.431 44.406 1.00 95.94 184 ILE A CA 1
ATOM 1476 C C . ILE A 1 184 ? -44.467 14.353 44.316 1.00 95.94 184 ILE A C 1
ATOM 1478 O O . ILE A 1 184 ? -45.352 14.282 45.167 1.00 95.94 184 ILE A O 1
ATOM 1482 N N . GLY A 1 185 ? -44.556 15.182 43.273 1.00 95.12 185 GLY A N 1
ATOM 1483 C CA . GLY A 1 185 ? -45.688 16.084 43.064 1.00 95.12 185 GLY A CA 1
ATOM 1484 C C . GLY A 1 185 ? -47.023 15.345 42.943 1.00 95.12 185 GLY A C 1
ATOM 1485 O O . GLY A 1 185 ? -47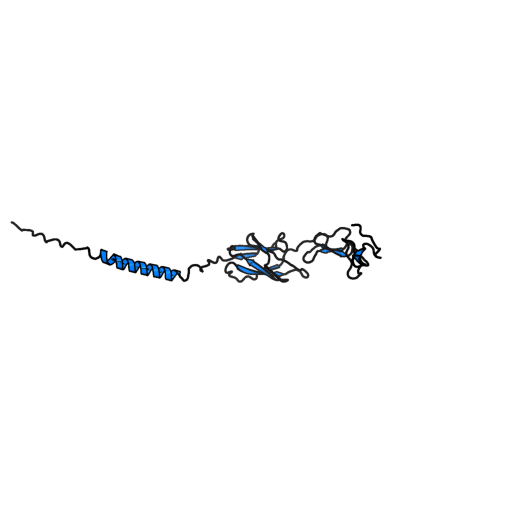.998 15.718 43.591 1.00 95.12 185 GLY A O 1
ATOM 1486 N N . THR A 1 186 ? -47.062 14.256 42.175 1.00 93.75 186 THR A N 1
ATOM 1487 C CA . THR A 1 186 ? -48.265 13.420 42.016 1.00 93.75 186 THR A CA 1
ATOM 1488 C C . THR A 1 186 ? -48.637 12.691 43.309 1.00 93.75 186 THR A C 1
ATOM 1490 O O . THR A 1 186 ? -49.809 12.712 43.687 1.00 93.75 186 THR A O 1
ATOM 1493 N N . CYS A 1 187 ? -47.668 12.142 44.049 1.00 92.44 187 CYS A N 1
ATOM 1494 C CA . CYS A 1 187 ? -47.902 11.564 45.377 1.00 92.44 187 CYS A CA 1
ATOM 1495 C C . CYS A 1 187 ? -48.466 12.589 46.372 1.00 92.44 187 CYS A C 1
ATOM 1497 O O . CYS A 1 187 ? -49.363 12.258 47.141 1.00 92.44 187 CYS A O 1
ATOM 1499 N N . LEU A 1 188 ? -47.991 13.838 46.352 1.00 90.56 188 LEU A N 1
ATOM 1500 C CA . LEU A 1 188 ? -48.511 14.897 47.224 1.00 90.56 188 LEU A CA 1
ATOM 1501 C C . LEU A 1 188 ? -49.924 15.356 46.828 1.00 90.56 188 LEU A C 1
ATOM 1503 O O . LEU A 1 188 ? -50.725 15.668 47.710 1.00 90.56 188 LEU A O 1
ATOM 1507 N N . LEU A 1 189 ? -50.244 15.389 45.529 1.00 89.38 189 LEU A N 1
ATOM 1508 C CA . LEU A 1 189 ? -51.575 15.762 45.037 1.00 89.38 189 LEU A CA 1
ATOM 1509 C C . LEU A 1 189 ? -52.619 14.671 45.313 1.00 89.38 189 LEU A C 1
ATOM 1511 O O . LEU A 1 189 ? -53.705 14.980 45.797 1.00 89.38 189 LEU A O 1
ATOM 1515 N N . HIS A 1 190 ? -52.291 13.403 45.057 1.00 84.69 190 HIS A N 1
ATOM 1516 C CA . HIS A 1 190 ? -53.220 12.285 45.255 1.00 84.69 190 HIS A CA 1
ATOM 1517 C C . HIS A 1 190 ? -53.230 11.746 46.694 1.00 84.69 190 HIS A C 1
ATOM 1519 O O . HIS A 1 190 ? -54.266 11.290 47.173 1.00 84.69 190 HIS A O 1
ATOM 1525 N N . GLY A 1 191 ? -52.115 11.839 47.422 1.00 76.69 191 GLY A N 1
ATOM 1526 C CA . GLY A 1 191 ? -51.997 11.345 48.798 1.00 76.69 191 GLY A CA 1
ATOM 1527 C C . GLY A 1 191 ? -52.845 12.114 49.811 1.00 76.69 191 GLY A C 1
ATOM 1528 O O . GLY A 1 191 ? -53.252 11.544 50.820 1.00 76.69 191 GLY A O 1
ATOM 1529 N N . LYS A 1 192 ? -53.197 13.377 49.532 1.00 67.00 192 LYS A N 1
ATOM 1530 C CA . LYS A 1 192 ? -54.122 14.138 50.388 1.00 67.00 192 LYS A CA 1
ATOM 1531 C C . LYS A 1 192 ? -55.555 13.594 50.368 1.00 67.00 192 LYS A C 1
ATOM 1533 O O . LYS A 1 192 ? -56.275 13.826 51.331 1.00 67.00 192 LYS A O 1
ATOM 1538 N N . GLY A 1 193 ? -55.951 12.862 49.323 1.00 60.00 193 GLY A N 1
ATOM 1539 C CA . GLY A 1 193 ? -57.283 12.257 49.229 1.00 60.00 193 GLY A CA 1
ATOM 1540 C C . GLY A 1 193 ? -57.412 10.900 49.926 1.00 60.00 193 GLY A C 1
ATOM 1541 O O . GLY A 1 193 ? -58.502 10.538 50.331 1.00 60.00 193 GLY A O 1
ATOM 1542 N N . ALA A 1 194 ? -56.318 10.151 50.104 1.00 58.00 194 ALA A N 1
ATOM 1543 C CA . ALA A 1 194 ? -56.382 8.775 50.614 1.00 58.00 194 ALA A CA 1
ATOM 1544 C C . ALA A 1 194 ? -56.208 8.645 52.141 1.00 58.00 194 ALA A C 1
ATOM 1546 O O . ALA A 1 194 ? -56.448 7.574 52.691 1.00 58.00 194 ALA A O 1
ATOM 1547 N N . ILE A 1 195 ? -55.768 9.702 52.835 1.00 58.19 195 ILE A N 1
ATOM 1548 C CA . ILE A 1 195 ? -55.472 9.651 54.281 1.00 58.19 195 ILE A CA 1
ATOM 1549 C C . ILE A 1 195 ? -56.678 10.076 55.143 1.00 58.19 195 ILE A C 1
ATOM 1551 O O . ILE A 1 195 ? -56.711 9.751 56.325 1.00 58.19 195 ILE A O 1
ATOM 1555 N N . PHE A 1 196 ? -57.692 10.741 54.577 1.00 58.94 196 PHE A N 1
ATOM 1556 C CA . PHE A 1 196 ? -58.806 11.300 55.359 1.00 58.94 196 PHE A CA 1
ATOM 1557 C C . PHE A 1 196 ? -60.088 10.453 55.430 1.00 58.94 196 PHE A C 1
ATOM 1559 O O . PHE A 1 196 ? -60.965 10.807 56.207 1.00 58.94 196 PHE A O 1
ATOM 1566 N N . ASP A 1 197 ? -60.178 9.312 54.739 1.00 61.47 197 ASP A N 1
ATOM 1567 C CA . ASP A 1 197 ? -61.424 8.519 54.695 1.00 61.47 197 ASP A CA 1
ATOM 1568 C C . ASP A 1 197 ? -61.440 7.291 55.621 1.00 61.47 197 ASP A C 1
ATOM 1570 O O . ASP A 1 197 ? -62.284 6.407 55.477 1.00 61.47 197 ASP A O 1
ATOM 1574 N N . LYS A 1 198 ? -60.530 7.201 56.598 1.00 65.44 198 LYS A N 1
ATOM 1575 C CA . LYS A 1 198 ? -60.604 6.151 57.626 1.00 65.44 198 LYS A CA 1
ATOM 1576 C C . LYS A 1 198 ? -61.174 6.714 58.924 1.00 65.44 198 LYS A C 1
ATOM 1578 O O . LYS A 1 198 ? -60.461 6.897 59.905 1.00 65.44 198 LYS A O 1
ATOM 1583 N N . GLU A 1 199 ? -62.470 7.004 58.903 1.00 71.12 199 GLU A N 1
ATOM 1584 C CA . GLU A 1 199 ? -63.253 7.208 60.119 1.00 71.12 199 GLU A CA 1
ATOM 1585 C C . GLU A 1 199 ? -63.364 5.844 60.819 1.00 71.12 199 GLU A C 1
ATOM 1587 O O . GLU A 1 199 ? -64.011 4.912 60.343 1.00 71.12 199 GLU A O 1
ATOM 1592 N N . GLU A 1 200 ? -62.582 5.677 61.882 1.00 76.19 200 GLU A N 1
ATOM 1593 C CA . GLU A 1 200 ? -62.541 4.465 62.690 1.00 76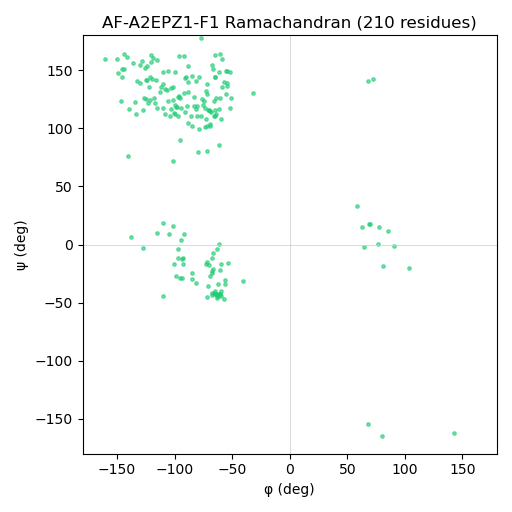.19 200 GLU A CA 1
ATOM 1594 C C . GLU A 1 200 ? -63.841 4.385 63.502 1.00 76.19 200 GLU A C 1
ATOM 1596 O O . GLU A 1 200 ? -64.014 5.102 64.488 1.00 76.19 200 GLU A O 1
ATOM 1601 N N . GLU A 1 201 ? -64.785 3.543 63.067 1.00 75.88 201 GLU A N 1
ATOM 1602 C CA . GLU A 1 201 ? -65.961 3.202 63.870 1.00 75.88 201 GLU A CA 1
ATOM 1603 C C . GLU A 1 201 ? -65.491 2.565 65.183 1.00 75.88 201 GLU A C 1
ATOM 1605 O O . GLU A 1 201 ? -65.009 1.433 65.212 1.00 75.88 201 GLU A O 1
ATOM 1610 N N . ILE A 1 202 ? -65.620 3.310 66.282 1.00 80.12 202 ILE A N 1
ATOM 1611 C CA . ILE A 1 202 ? -65.337 2.824 67.632 1.00 80.12 202 ILE A CA 1
ATOM 1612 C C . ILE A 1 202 ? -66.419 1.790 67.985 1.00 80.12 202 ILE A C 1
ATOM 1614 O O . ILE A 1 202 ? -67.588 2.169 68.115 1.00 80.12 202 ILE A O 1
ATOM 1618 N N . PRO A 1 203 ? -66.086 0.498 68.169 1.00 76.38 203 PRO A N 1
ATOM 1619 C CA . PRO A 1 203 ? -67.075 -0.488 68.574 1.00 76.38 203 PRO A CA 1
ATOM 1620 C C . PRO A 1 203 ? -67.577 -0.167 69.988 1.00 76.38 203 PRO A C 1
ATOM 1622 O O . PRO A 1 203 ? -66.801 -0.065 70.940 1.00 76.38 203 PRO A O 1
ATOM 1625 N N . LEU A 1 204 ? -68.897 0.001 70.115 1.00 73.69 204 LEU A N 1
ATOM 1626 C CA . LEU A 1 204 ? -69.580 0.213 71.390 1.00 73.69 204 LEU A CA 1
ATOM 1627 C C . LEU A 1 204 ? -69.323 -0.973 72.340 1.00 73.69 204 LEU A C 1
ATOM 1629 O O . LEU A 1 204 ? -69.432 -2.129 71.919 1.00 73.69 204 LEU A O 1
ATOM 1633 N N . PRO A 1 205 ? -69.010 -0.718 73.624 1.00 73.25 205 PRO A N 1
ATOM 1634 C CA . PRO A 1 205 ? -68.770 -1.777 74.591 1.00 73.25 205 PRO A CA 1
ATOM 1635 C C . PRO A 1 205 ? -70.043 -2.598 74.820 1.00 73.25 205 PRO A C 1
ATOM 1637 O O . PRO A 1 205 ? -71.098 -2.070 75.173 1.00 73.25 205 PRO A O 1
ATOM 1640 N N . HIS A 1 206 ? -69.919 -3.913 74.642 1.00 72.12 206 HIS A N 1
ATOM 1641 C CA . HIS A 1 206 ? -70.950 -4.885 74.980 1.00 72.12 206 HIS A CA 1
ATOM 1642 C C . HIS A 1 206 ? -71.173 -4.878 76.499 1.00 72.12 206 HIS A C 1
ATOM 1644 O O . HIS A 1 206 ? -70.313 -5.305 77.269 1.00 72.12 206 HIS A O 1
ATOM 1650 N N . VAL A 1 207 ? -72.337 -4.391 76.932 1.00 73.81 207 VAL A N 1
ATOM 1651 C CA . VAL A 1 207 ? -72.813 -4.534 78.311 1.00 73.81 207 VAL A CA 1
ATOM 1652 C C . VAL A 1 207 ? -73.229 -5.991 78.499 1.00 73.81 207 VAL A C 1
ATOM 1654 O O . VAL A 1 207 ? -74.219 -6.442 77.928 1.00 73.81 207 VAL A O 1
ATOM 1657 N N . THR A 1 208 ? -72.441 -6.755 79.252 1.00 67.94 208 THR A N 1
ATOM 1658 C CA . THR A 1 208 ? -72.845 -8.077 79.739 1.00 67.94 208 THR A CA 1
ATOM 1659 C C . THR A 1 208 ? -73.555 -7.904 81.074 1.00 67.94 208 THR A C 1
ATOM 1661 O O . THR A 1 208 ? -72.910 -7.659 82.096 1.00 67.94 208 THR A O 1
ATOM 1664 N N . ASP A 1 209 ? -74.880 -8.031 81.056 1.00 61.94 209 ASP A N 1
ATOM 1665 C CA . ASP A 1 209 ? -75.690 -8.152 82.262 1.00 61.94 209 ASP A CA 1
ATOM 1666 C C . ASP A 1 209 ? -75.410 -9.500 82.935 1.00 61.94 209 ASP A C 1
ATOM 1668 O O . ASP A 1 209 ? -75.711 -10.571 82.405 1.00 61.94 209 ASP A O 1
ATOM 1672 N N . ASN A 1 210 ? -74.824 -9.435 84.129 1.00 60.69 210 ASN A N 1
ATOM 1673 C CA . ASN A 1 210 ? -74.759 -10.559 85.050 1.00 60.69 210 ASN A CA 1
ATOM 1674 C C . ASN A 1 210 ? -76.145 -10.770 85.665 1.00 60.69 210 ASN A C 1
ATOM 1676 O O . ASN A 1 210 ? -76.631 -9.920 86.412 1.00 60.69 210 ASN A O 1
ATOM 1680 N N . ALA A 1 211 ? -76.744 -11.933 85.418 1.00 56.78 211 ALA A N 1
ATOM 1681 C CA . ALA A 1 211 ? -77.892 -12.403 86.174 1.00 56.78 211 ALA A CA 1
ATOM 1682 C C . ALA A 1 211 ? -77.710 -13.874 86.578 1.00 56.78 211 ALA A C 1
ATOM 1684 O O . ALA A 1 211 ? -77.809 -14.766 85.739 1.00 56.78 211 ALA A O 1
ATOM 1685 N N . LYS A 1 212 ? -77.567 -14.038 87.902 1.00 49.88 212 LYS A N 1
ATOM 1686 C CA . LYS A 1 212 ? -77.639 -15.242 88.752 1.00 49.88 212 LYS A CA 1
ATOM 1687 C C . LYS A 1 212 ? -76.416 -16.144 88.872 1.00 49.88 212 LYS A C 1
ATOM 1689 O O . LYS A 1 212 ? -76.057 -16.834 87.901 1.00 49.88 212 LYS A O 1
#

Organism: Trichomonas vaginalis (strain ATCC PRA-98 / G3) (NCBI:txid412133)

Foldseek 3Di:
DDQPAPDDPAPQWGQDPVRDTDGHPQWDDQPVRPSRDTEHAPVDFPPQWDDNDHVQTDGHAQWDDRRNDTDHDEQADKDWPAPPPADAFQDWTKIFTDDDPRHAADWKWKAKQNDIWTFPDDDRGITTTHGGRVDFAWIWIWMDRPVPDTHPDTDIHGHHRDPCPVPVPPCVVVVVVVVVVVVVVVCVVCVVVPPPPCPPDDDDDDDDDDDD

Radius of gyration: 41.17 Å; Cα contacts (8 Å, |Δi|>4): 344; chains: 1; bounding box: 100×36×135 Å

pLDDT: mean 83.95, std 12.16, range [44.72, 97.5]

Sequence (212 aa):
MAVETTNCMYNNTYRDENNNCVCLPGYFNDPEKGINDCYTCKDGCHSMALCVHPGICICAQGLIGDGQKCWFPLPKQYVFDIPEPLETGGYNLTIKVRHPKNHIVYKLYCQIGGEIFESHSFNVTVAYFIIPMSIYGYQNITISYDKMNWSPDVKRIYFQKTYSHQFINESTPFVFALLVVVLIGTCLLHGKGAIFDKEEEIPLPHVTDNAK

Mean predicted aligned error: 11.59 Å

Solvent-accessible surface area (backbone atoms only — not comparable to full-atom values): 12804 Å² total; per-residue (Å²): 135,86,79,80,74,60,79,45,96,34,66,58,43,33,54,49,98,85,72,43,69,40,51,35,94,85,36,46,58,39,86,90,66,36,72,70,49,34,37,49,41,84,86,58,52,22,96,58,28,40,70,78,44,73,68,39,35,41,32,34,91,47,39,44,67,73,3,66,48,53,43,73,67,67,66,82,45,71,46,77,59,66,72,83,80,38,76,45,40,71,46,75,48,35,38,40,41,58,67,62,89,94,54,55,70,88,58,47,30,40,31,50,72,83,48,78,42,65,43,77,44,67,54,90,44,40,35,32,29,77,42,60,65,86,56,56,45,81,30,50,35,34,38,19,69,73,84,76,57,59,24,88,64,72,47,76,47,65,31,40,77,64,76,74,65,82,70,68,43,90,55,52,65,54,55,52,51,51,52,52,52,51,51,52,51,49,48,61,64,54,49,67,68,72,71,74,76,74,79,77,80,76,79,77,81,82,82,79,82,86,80,135

Nearest PDB structures (foldseek):
  8ywa-assembly1_A  TM=4.595E-01  e=1.094E-02  Homo sapiens
  5occ-assembly1_A  TM=4.260E-01  e=2.651E-02  Homo sapiens
  1f2q-assembly1_A  TM=4.832E-01  e=1.392E-01  Homo sapiens
  3d5o-assembly1_F-1  TM=4.899E-01  e=2.167E-01  Homo sapiens
  2fcb-assembly1_A  TM=4.242E-01  e=1.247E-01  Homo sapiens

Secondary structure (DSSP, 8-state):
--------SSTTEEE-TTS-EEEPTT-EEETTTEEEEEE--TT---TTEEEEETTEEEEPTT-EESSSSEEPPPP-EEEEE-PSS---SS-EEEEEEEPPTTPPPS--EEEETTEEEE-SEEETTEEEEE--TT--EEEEEEEESSSSSB-S--EEEEEP----GGGS-TTHHHHHHHHHHHHHHHHHHHHHHHSS------PPP-------

InterPro domains:
  IPR009030 Growth factor receptor cysteine-rich domain superfamily [SSF57184] (6-81)